Protein AF-A0A4U9TPG1-F1 (afdb_monomer_lite)

Radius of gyration: 23.69 Å; chains: 1; bounding box: 61×57×70 Å

Structure (mmCIF, N/CA/C/O backbone):
data_AF-A0A4U9TPG1-F1
#
_entry.id   AF-A0A4U9TPG1-F1
#
loop_
_atom_site.group_PDB
_atom_site.id
_atom_site.type_symbol
_atom_site.label_atom_id
_atom_site.label_alt_id
_atom_site.label_comp_id
_atom_site.label_asym_id
_atom_site.label_entity_id
_atom_site.label_seq_id
_atom_site.pdbx_PDB_ins_code
_atom_site.Cartn_x
_atom_site.Cartn_y
_atom_site.Cartn_z
_atom_site.occupancy
_atom_site.B_iso_or_equiv
_atom_site.auth_seq_id
_atom_site.auth_comp_id
_atom_site.auth_asym_id
_atom_site.auth_atom_id
_atom_site.pdbx_PDB_model_num
ATOM 1 N N . MET A 1 1 ? -8.145 4.450 33.883 1.00 64.00 1 MET A N 1
ATOM 2 C CA . MET A 1 1 ? -6.838 4.238 33.215 1.00 64.00 1 MET A CA 1
ATOM 3 C C . MET A 1 1 ? -6.247 2.864 33.525 1.00 64.00 1 MET A C 1
ATOM 5 O O . MET A 1 1 ? -6.219 2.040 32.626 1.00 64.00 1 MET A O 1
ATOM 9 N N . SER A 1 2 ? -5.874 2.555 34.777 1.00 83.06 2 SER A N 1
ATOM 10 C CA . SER A 1 2 ? -5.237 1.263 35.127 1.00 83.06 2 SER A CA 1
ATOM 11 C C . SER A 1 2 ? -6.045 0.007 34.740 1.00 83.06 2 SER A C 1
ATOM 13 O O . SER A 1 2 ? -5.452 -1.013 34.404 1.00 83.06 2 SER A O 1
ATOM 15 N N . PHE A 1 3 ? -7.384 0.050 34.773 1.00 90.00 3 PHE A N 1
ATOM 16 C CA . PHE A 1 3 ? -8.209 -1.109 34.402 1.00 90.00 3 PHE A CA 1
ATOM 17 C C . PHE A 1 3 ? -8.205 -1.390 32.890 1.00 90.00 3 PHE A C 1
ATOM 19 O O . PHE A 1 3 ? -7.847 -2.493 32.498 1.00 90.00 3 PHE A O 1
ATOM 26 N N . ALA A 1 4 ? -8.507 -0.393 32.046 1.00 88.88 4 ALA A N 1
ATOM 27 C CA . ALA A 1 4 ? -8.474 -0.541 30.584 1.00 88.88 4 ALA A CA 1
ATOM 28 C C . ALA A 1 4 ? -7.088 -0.967 30.076 1.00 88.88 4 ALA A C 1
ATOM 30 O O . ALA A 1 4 ? -6.987 -1.871 29.256 1.00 88.88 4 ALA A O 1
ATOM 31 N N . HIS A 1 5 ? -6.022 -0.384 30.635 1.00 89.81 5 HIS A N 1
ATOM 32 C CA . HIS A 1 5 ? -4.657 -0.781 30.301 1.00 89.81 5 HIS A CA 1
ATOM 33 C C . HIS A 1 5 ? -4.390 -2.257 30.637 1.00 89.81 5 HIS A C 1
ATOM 35 O O . HIS A 1 5 ? -3.928 -3.001 29.782 1.00 89.81 5 HIS A O 1
ATOM 41 N N . ARG A 1 6 ? -4.751 -2.715 31.846 1.00 91.12 6 ARG A N 1
ATOM 42 C CA . ARG A 1 6 ? -4.617 -4.131 32.233 1.00 91.12 6 ARG A CA 1
ATOM 43 C C . ARG A 1 6 ? -5.458 -5.061 31.360 1.00 91.12 6 ARG A C 1
ATOM 45 O O . ARG A 1 6 ? -4.994 -6.147 31.042 1.00 91.12 6 ARG A O 1
ATOM 52 N N . LEU A 1 7 ? -6.650 -4.632 30.947 1.00 91.12 7 LEU A N 1
ATOM 53 C CA . LEU A 1 7 ? -7.483 -5.379 30.004 1.00 91.12 7 LEU A CA 1
ATOM 54 C C . LEU A 1 7 ? -6.764 -5.566 28.660 1.00 91.12 7 LEU A C 1
ATOM 56 O O . LEU A 1 7 ? -6.736 -6.675 28.137 1.00 91.12 7 LEU A O 1
ATOM 60 N N . GLY A 1 8 ? -6.108 -4.510 28.165 1.00 89.19 8 GLY A N 1
ATOM 61 C CA . GLY A 1 8 ? -5.269 -4.536 26.962 1.00 89.19 8 GLY A CA 1
ATOM 62 C C . GLY A 1 8 ? -4.098 -5.522 27.023 1.00 89.19 8 GLY A C 1
ATOM 63 O O . GLY A 1 8 ? -3.669 -6.046 25.994 1.00 89.19 8 GLY A O 1
ATOM 64 N N . LEU A 1 9 ? -3.603 -5.829 28.227 1.00 89.06 9 LEU A N 1
ATOM 65 C CA . LEU A 1 9 ? -2.553 -6.831 28.432 1.00 89.06 9 LEU A CA 1
ATOM 66 C C . LEU A 1 9 ? -3.085 -8.274 28.402 1.00 89.06 9 LEU A C 1
ATOM 68 O O . LEU A 1 9 ? -2.316 -9.202 28.172 1.00 89.06 9 LEU A O 1
ATOM 72 N N . LEU A 1 10 ? -4.393 -8.475 28.585 1.00 90.56 10 LEU A N 1
ATOM 73 C CA . LEU A 1 10 ? -5.054 -9.783 28.680 1.00 90.56 10 LEU A CA 1
ATOM 74 C C . LEU A 1 10 ? -5.739 -10.184 27.365 1.00 90.56 10 LEU A C 1
ATOM 76 O O . LEU A 1 10 ? -6.837 -10.736 27.365 1.00 90.56 10 LEU A O 1
ATOM 80 N N . HIS A 1 11 ? -5.095 -9.902 26.235 1.00 85.12 11 HIS A N 1
ATOM 81 C CA . HIS A 1 11 ? -5.687 -10.017 24.901 1.00 85.12 11 HIS A CA 1
ATOM 82 C C . HIS A 1 11 ? -6.119 -11.440 24.495 1.00 85.12 11 HIS A C 1
ATOM 84 O O . HIS A 1 11 ? -6.984 -11.581 23.636 1.00 85.12 11 HIS A O 1
ATOM 90 N N . ASP A 1 12 ? -5.597 -12.487 25.139 1.00 87.31 12 ASP A N 1
ATOM 91 C CA . ASP A 1 12 ? -6.028 -13.875 24.916 1.00 87.31 12 ASP A CA 1
ATOM 92 C C . ASP A 1 12 ? -7.098 -14.356 25.913 1.00 87.31 12 ASP A C 1
ATOM 94 O O . ASP A 1 12 ? -7.692 -15.418 25.724 1.00 87.31 12 ASP A O 1
ATOM 98 N N . HIS A 1 13 ? -7.401 -13.576 26.957 1.00 93.88 13 HIS A N 1
ATOM 99 C CA . HIS A 1 13 ? -8.334 -13.983 28.004 1.00 93.88 13 HIS A CA 1
ATOM 100 C C . HIS A 1 13 ? -9.798 -13.775 27.565 1.00 93.88 13 HIS A C 1
ATOM 102 O O . HIS A 1 13 ? -10.189 -12.647 27.252 1.00 93.88 13 HIS A O 1
ATOM 108 N N . PRO A 1 14 ? -10.663 -14.806 27.606 1.00 94.25 14 PRO A N 1
ATOM 109 C CA . PRO A 1 14 ? -12.027 -14.723 27.074 1.00 94.25 14 PRO A CA 1
ATOM 110 C C . PRO A 1 14 ? -12.880 -13.654 27.771 1.00 94.25 14 PRO A C 1
ATOM 112 O O . PRO A 1 14 ? -13.547 -12.870 27.104 1.00 94.25 14 PRO A O 1
ATOM 115 N N . VAL A 1 15 ? -12.777 -13.532 29.099 1.00 95.00 15 VAL A N 1
ATOM 116 C CA . VAL A 1 15 ? -13.499 -12.490 29.857 1.00 95.00 15 VAL A CA 1
ATOM 117 C C . VAL A 1 15 ? -13.008 -11.085 29.492 1.00 95.00 15 VAL A C 1
ATOM 119 O O . VAL A 1 15 ? -13.789 -10.139 29.481 1.00 95.00 15 VAL A O 1
ATOM 122 N N . ALA A 1 16 ? -11.721 -10.927 29.157 1.00 94.31 16 ALA A N 1
ATOM 123 C CA . ALA A 1 16 ? -11.209 -9.623 28.750 1.00 94.31 16 ALA A CA 1
ATOM 124 C C . ALA A 1 16 ? -11.804 -9.204 27.399 1.00 94.31 16 ALA A C 1
ATOM 126 O O . ALA A 1 16 ? -12.205 -8.051 27.237 1.00 94.31 16 ALA A O 1
ATOM 127 N N . LYS A 1 17 ? -11.936 -10.165 26.475 1.00 95.50 17 LYS A N 1
ATOM 128 C CA . LYS A 1 17 ? -12.620 -9.979 25.190 1.00 95.50 17 LYS A CA 1
ATOM 129 C C . LYS A 1 17 ? -14.094 -9.625 25.373 1.00 95.50 17 LYS A C 1
ATOM 131 O O . LYS A 1 17 ? -14.563 -8.691 24.737 1.00 95.50 17 LYS A O 1
ATOM 136 N N . GLU A 1 18 ? -14.806 -10.304 26.267 1.00 96.38 18 GLU A N 1
ATOM 137 C CA . GLU A 1 18 ? -16.222 -10.025 26.544 1.00 96.38 18 GLU A CA 1
ATOM 138 C C . GLU A 1 18 ? -16.443 -8.606 27.095 1.00 96.38 18 GLU A C 1
ATOM 140 O O . GLU A 1 18 ? -17.288 -7.859 26.593 1.00 96.38 18 GLU A O 1
ATOM 145 N N . ILE A 1 19 ? -15.630 -8.188 28.073 1.00 95.44 19 ILE A N 1
ATOM 146 C CA . ILE A 1 19 ? -15.688 -6.830 28.634 1.00 95.44 19 ILE A CA 1
ATOM 147 C C . ILE A 1 19 ? -15.378 -5.789 27.550 1.00 95.44 19 ILE A C 1
ATOM 149 O O . ILE A 1 19 ? -16.129 -4.826 27.386 1.00 95.44 19 ILE A O 1
ATOM 153 N N . ALA A 1 20 ? -14.298 -5.985 26.788 1.00 95.12 20 ALA A N 1
ATOM 154 C CA . ALA A 1 20 ? -13.898 -5.062 25.729 1.00 95.12 20 ALA A CA 1
ATOM 155 C C . ALA A 1 20 ? -14.961 -4.956 24.620 1.00 95.12 20 ALA A C 1
ATOM 157 O O . ALA A 1 20 ? -15.278 -3.853 24.173 1.00 95.12 20 ALA A O 1
ATOM 158 N N . ALA A 1 21 ? -15.564 -6.079 24.219 1.00 96.06 21 ALA A N 1
ATOM 159 C CA . ALA A 1 21 ? -16.647 -6.106 23.239 1.00 96.06 21 ALA A CA 1
ATOM 160 C C . ALA A 1 21 ? -17.909 -5.390 23.743 1.00 96.06 21 ALA A C 1
ATOM 162 O O . ALA A 1 21 ? -18.592 -4.722 22.965 1.00 96.06 21 ALA A O 1
ATOM 163 N N . THR A 1 22 ? -18.201 -5.492 25.042 1.00 96.00 22 THR A N 1
ATOM 164 C CA . THR A 1 22 ? -19.327 -4.795 25.678 1.00 96.00 22 THR A CA 1
ATOM 165 C C . THR A 1 22 ? -19.132 -3.279 25.643 1.00 96.00 22 THR A C 1
ATOM 167 O O . THR A 1 22 ? -20.072 -2.539 25.368 1.00 96.00 22 THR A O 1
ATOM 170 N N . TRP A 1 23 ? -17.908 -2.789 25.857 1.00 95.44 23 TRP A N 1
ATOM 171 C CA . TRP A 1 23 ? -17.619 -1.350 25.805 1.00 95.44 23 TRP A CA 1
ATOM 172 C C . TRP A 1 23 ? -17.757 -0.744 24.405 1.00 95.44 23 TRP A C 1
ATOM 174 O O . TRP A 1 23 ? -17.991 0.458 24.299 1.00 95.44 23 TRP A O 1
ATOM 184 N N . LEU A 1 24 ? -17.632 -1.565 23.358 1.00 95.06 24 LEU A N 1
ATOM 185 C CA . LEU A 1 24 ? -17.774 -1.178 21.952 1.00 95.06 24 LEU A CA 1
ATOM 186 C C . LEU A 1 24 ? -19.202 -1.333 21.406 1.00 95.06 24 LEU A C 1
ATOM 188 O O . LEU A 1 24 ? -19.412 -1.123 20.210 1.00 95.06 24 LEU A O 1
ATOM 192 N N . GLN A 1 25 ? -20.187 -1.709 22.227 1.00 93.62 25 GLN A N 1
ATOM 193 C CA . GLN A 1 25 ? -21.596 -1.695 21.810 1.00 93.62 25 GLN A CA 1
ATOM 194 C C . GLN A 1 25 ? -22.068 -0.259 21.511 1.00 93.62 25 GLN A C 1
ATOM 196 O O . GLN A 1 25 ? -21.492 0.675 22.071 1.00 93.62 25 GLN A O 1
ATOM 201 N N . PRO A 1 26 ? -23.070 -0.047 20.634 1.00 88.69 26 PRO A N 1
ATOM 202 C CA . PRO A 1 26 ? -23.381 1.284 20.098 1.00 88.69 26 PRO A CA 1
ATOM 203 C C . PRO A 1 26 ? -23.725 2.315 21.184 1.00 88.69 26 PRO A C 1
ATOM 205 O O . PRO A 1 26 ? -23.304 3.467 21.104 1.00 88.69 26 PRO A O 1
ATOM 208 N N . GLU A 1 27 ? -24.432 1.884 22.226 1.00 88.44 27 GLU A N 1
ATOM 209 C CA . GLU A 1 27 ? -24.871 2.708 23.356 1.00 88.44 27 GLU A CA 1
ATOM 210 C C . GLU A 1 27 ? -23.872 2.711 24.529 1.00 88.44 27 GLU A C 1
ATOM 212 O O . GLU A 1 27 ? -24.119 3.337 25.561 1.00 88.44 27 GLU A O 1
ATOM 217 N N . ALA A 1 28 ? -22.749 1.998 24.404 1.00 92.00 28 ALA A N 1
ATOM 218 C CA . ALA A 1 28 ? -21.741 1.886 25.450 1.00 92.00 28 ALA A CA 1
ATOM 219 C C . ALA A 1 28 ? -20.695 3.013 25.385 1.00 92.00 28 ALA A C 1
ATOM 221 O O . ALA A 1 28 ? -20.671 3.847 24.481 1.00 92.00 28 ALA A O 1
ATOM 222 N N . ILE A 1 29 ? -19.786 3.020 26.365 1.00 90.25 29 ILE A N 1
ATOM 223 C CA . ILE A 1 29 ? -18.811 4.100 26.584 1.00 90.25 29 ILE A CA 1
ATOM 224 C C . ILE A 1 29 ? -17.877 4.367 25.389 1.00 90.25 29 ILE A C 1
ATOM 226 O O . ILE A 1 29 ? -17.416 5.494 25.231 1.00 90.25 29 ILE A O 1
ATOM 230 N N . LEU A 1 30 ? -17.614 3.366 24.539 1.00 91.88 30 LEU A N 1
ATOM 231 C CA . LEU A 1 30 ? -16.802 3.494 23.320 1.00 91.88 30 LEU A CA 1
ATOM 232 C C . LEU A 1 30 ? -17.626 3.272 22.040 1.00 91.88 30 LEU A C 1
ATOM 234 O O . LEU A 1 30 ? -17.058 3.090 20.966 1.00 91.88 30 LEU A O 1
ATOM 238 N N . GLY A 1 31 ? -18.958 3.282 22.143 1.00 86.88 31 GLY A N 1
ATOM 239 C CA . GLY A 1 31 ? -19.869 3.037 21.025 1.00 86.88 31 GLY A CA 1
ATOM 240 C C . GLY A 1 31 ? -19.895 4.160 19.991 1.00 86.88 31 GLY A C 1
ATOM 241 O O . GLY A 1 31 ? -19.982 3.899 18.793 1.00 86.88 31 GLY A O 1
ATOM 242 N N . ASN A 1 32 ? -19.749 5.417 20.419 1.00 87.69 32 ASN A N 1
ATOM 243 C CA . ASN A 1 32 ? -19.711 6.565 19.514 1.00 87.69 32 ASN A CA 1
ATOM 244 C C . ASN A 1 32 ? -18.278 7.077 19.306 1.00 87.69 32 ASN A C 1
ATOM 246 O O . ASN A 1 32 ? -17.847 8.035 19.948 1.00 87.69 32 ASN A O 1
ATOM 250 N N . LEU A 1 33 ? -17.557 6.457 18.366 1.00 87.56 33 LEU A N 1
ATOM 251 C CA . LEU A 1 33 ? -16.155 6.781 18.057 1.00 87.56 33 LEU A CA 1
ATOM 252 C C . LEU A 1 33 ? -15.937 8.253 17.665 1.00 87.56 33 LEU A C 1
ATOM 254 O O . LEU A 1 33 ? -14.881 8.821 17.935 1.00 87.56 33 LEU A O 1
ATOM 258 N N . LEU A 1 34 ? -16.942 8.884 17.053 1.00 83.38 34 LEU A N 1
ATOM 259 C CA . LEU A 1 34 ? -16.867 10.273 16.603 1.00 83.38 34 LEU A CA 1
ATOM 260 C C . LEU A 1 34 ? -17.214 11.282 17.698 1.00 83.38 34 LEU A C 1
ATOM 262 O O . LEU A 1 34 ? -17.102 12.475 17.446 1.00 83.38 34 LEU A O 1
ATOM 266 N N . ALA A 1 35 ? -17.622 10.848 18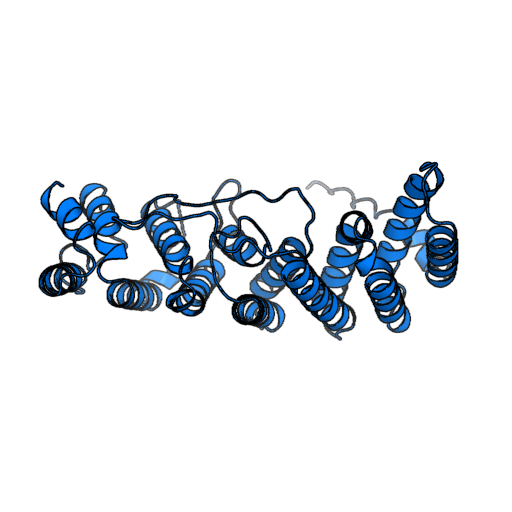.889 1.00 83.62 35 ALA A N 1
ATOM 267 C CA . ALA A 1 35 ? -17.913 11.726 20.024 1.00 83.62 35 ALA A CA 1
ATOM 268 C C . ALA A 1 35 ? -16.976 11.485 21.218 1.00 83.62 35 ALA A C 1
ATOM 270 O O . ALA A 1 35 ? -17.205 12.035 22.291 1.00 83.62 35 ALA A O 1
ATOM 271 N N . LEU A 1 36 ? -15.933 10.664 21.047 1.00 85.19 36 LEU A N 1
ATOM 272 C CA . LEU A 1 36 ? -14.989 10.375 22.120 1.00 85.19 36 LEU A CA 1
ATOM 273 C C . LEU A 1 36 ? -14.158 11.610 22.483 1.00 85.19 36 LEU A C 1
ATOM 275 O O . LEU A 1 36 ? -13.582 12.276 21.621 1.00 85.19 36 LEU A O 1
ATOM 279 N N . GLU A 1 37 ? -14.070 11.862 23.783 1.00 84.31 37 GLU A N 1
ATOM 280 C CA . GLU A 1 37 ? -13.133 12.804 24.391 1.00 84.31 37 GLU A CA 1
ATOM 281 C C . GLU A 1 37 ? -11.796 12.106 24.721 1.00 84.31 37 GLU A C 1
ATOM 283 O O . GLU A 1 37 ? -11.646 10.891 24.550 1.00 84.31 37 GLU A O 1
ATOM 288 N N . ASP A 1 38 ? -10.821 12.852 25.243 1.00 84.62 38 ASP A N 1
ATOM 289 C CA . ASP A 1 38 ? -9.447 12.376 25.468 1.00 84.62 38 ASP A CA 1
ATOM 290 C C . ASP A 1 38 ? -9.355 11.093 26.313 1.00 84.62 38 ASP A C 1
ATOM 292 O O . ASP A 1 38 ? -8.542 10.205 26.038 1.00 84.62 38 ASP A O 1
ATOM 296 N N . PHE A 1 39 ? -10.175 10.973 27.363 1.00 86.38 39 PHE A N 1
ATOM 297 C CA . PHE A 1 39 ? -10.136 9.807 28.248 1.00 86.38 39 PHE A CA 1
ATOM 298 C C . PHE A 1 39 ? -10.685 8.534 27.573 1.00 86.38 39 PHE A C 1
ATOM 300 O O . PHE A 1 39 ? -9.973 7.521 27.574 1.00 86.38 39 PHE A O 1
ATOM 307 N N . PRO A 1 40 ? -11.887 8.548 26.961 1.00 87.56 40 PRO A N 1
ATOM 308 C CA . PRO A 1 40 ? -12.369 7.424 26.159 1.00 87.56 40 PRO A CA 1
ATOM 309 C C . PRO A 1 40 ? -11.457 7.048 24.979 1.00 87.56 40 PRO A C 1
ATOM 311 O O . PRO A 1 40 ? -11.300 5.859 24.706 1.00 87.56 40 PRO A O 1
ATOM 314 N N . VAL A 1 41 ? -10.793 8.012 24.328 1.00 87.88 41 VAL A N 1
ATOM 315 C CA . VAL A 1 41 ? -9.815 7.732 23.254 1.00 87.88 41 VAL A CA 1
ATOM 316 C C . VAL A 1 41 ? -8.675 6.840 23.752 1.00 87.88 41 VAL A C 1
ATOM 318 O O . VAL A 1 41 ? -8.395 5.807 23.150 1.00 87.88 41 VAL A O 1
ATOM 321 N N . ARG A 1 42 ? -8.068 7.159 24.902 1.00 87.94 42 ARG A N 1
ATOM 322 C CA . ARG A 1 42 ? -7.007 6.308 25.476 1.00 87.94 42 ARG A CA 1
ATOM 323 C C . ARG A 1 42 ? -7.515 4.922 25.867 1.00 87.94 42 ARG A C 1
ATOM 325 O O . ARG A 1 42 ? -6.791 3.938 25.755 1.00 87.94 42 ARG A O 1
ATOM 332 N N . MET A 1 43 ? -8.754 4.820 26.355 1.00 91.44 43 MET A N 1
ATOM 333 C CA . MET A 1 43 ? -9.358 3.514 26.644 1.00 91.44 43 MET A CA 1
ATOM 334 C C . MET A 1 43 ? -9.502 2.673 25.376 1.00 91.44 43 MET A C 1
ATOM 336 O O . MET A 1 43 ? -9.186 1.485 25.414 1.00 91.44 43 MET A O 1
ATOM 340 N N . LEU A 1 44 ? -9.937 3.291 24.276 1.00 92.25 44 LEU A N 1
ATOM 341 C CA . LEU A 1 44 ? -10.068 2.647 22.975 1.00 92.25 44 LEU A CA 1
ATOM 342 C C . LEU A 1 44 ? -8.730 2.082 22.487 1.00 92.25 44 LEU A C 1
ATOM 344 O O . LEU A 1 44 ? -8.684 0.925 22.080 1.00 92.25 44 LEU A O 1
ATOM 348 N N . GLU A 1 45 ? -7.644 2.850 22.592 1.00 89.88 45 GLU A N 1
ATOM 349 C CA . GLU A 1 45 ? -6.294 2.407 22.206 1.00 89.88 45 GLU A CA 1
ATOM 350 C C . GLU A 1 45 ? -5.843 1.153 22.971 1.00 89.88 45 GLU A C 1
ATOM 352 O O . GLU A 1 45 ? -5.242 0.255 22.383 1.00 89.88 45 GLU A O 1
ATOM 357 N N . PHE A 1 46 ? -6.185 1.041 24.260 1.00 91.00 46 PHE A N 1
ATOM 358 C CA . PHE A 1 46 ? -5.855 -0.148 25.050 1.00 91.00 46 PHE A CA 1
ATOM 359 C C . PHE A 1 46 ? -6.692 -1.377 24.693 1.00 91.00 46 PHE A C 1
ATOM 361 O O . PHE A 1 46 ? -6.176 -2.492 24.755 1.00 91.00 46 PHE A O 1
ATOM 368 N N . ILE A 1 47 ? -7.973 -1.205 24.355 1.00 92.50 47 ILE A N 1
ATOM 369 C CA . ILE A 1 47 ? -8.871 -2.341 24.100 1.00 92.50 47 ILE A CA 1
ATOM 370 C C . ILE A 1 47 ? -8.913 -2.780 22.633 1.00 92.50 47 ILE A C 1
ATOM 372 O O . ILE A 1 47 ? -9.268 -3.924 22.356 1.00 92.50 47 ILE A O 1
ATOM 376 N N . ALA A 1 48 ? -8.526 -1.907 21.701 1.00 91.94 48 ALA A N 1
ATOM 377 C CA . ALA A 1 48 ? -8.417 -2.207 20.278 1.00 91.94 48 ALA A CA 1
ATOM 378 C C . ALA A 1 48 ? -7.659 -3.517 19.964 1.00 91.94 48 ALA A C 1
ATOM 380 O O . ALA A 1 48 ? -8.175 -4.303 19.168 1.00 91.94 48 ALA A O 1
ATOM 381 N N . PRO A 1 49 ? -6.504 -3.824 20.595 1.00 90.44 49 PRO A N 1
ATOM 382 C CA . PRO A 1 49 ? -5.812 -5.104 20.399 1.00 90.44 49 PRO A CA 1
ATOM 383 C C . PRO A 1 49 ? -6.549 -6.328 20.955 1.00 90.44 49 PRO A C 1
ATOM 385 O O . PRO A 1 49 ? -6.234 -7.447 20.561 1.00 90.44 49 PRO A O 1
ATOM 388 N N . VAL A 1 50 ? -7.501 -6.149 21.875 1.00 93.62 50 VAL A N 1
ATOM 389 C CA . VAL A 1 50 ? -8.204 -7.252 22.554 1.00 93.62 50 VAL A CA 1
ATOM 390 C C . VAL A 1 50 ? -9.339 -7.801 21.690 1.00 93.62 50 VAL A C 1
ATOM 392 O O . VAL A 1 50 ? -9.557 -9.011 21.650 1.00 93.62 50 VAL A O 1
ATOM 395 N N . VAL A 1 51 ? -10.059 -6.920 20.987 1.00 94.62 51 VAL A N 1
ATOM 396 C CA . VAL A 1 51 ? -11.220 -7.271 20.147 1.00 94.62 51 VAL A CA 1
ATOM 397 C C . VAL A 1 51 ? -11.191 -6.598 18.761 1.00 94.62 51 VAL A C 1
ATOM 399 O O . VAL A 1 51 ? -12.111 -5.843 18.428 1.00 94.62 51 VAL A O 1
ATOM 402 N N . PRO A 1 52 ? -10.171 -6.875 17.920 1.00 94.44 52 PRO A N 1
ATOM 403 C CA . PRO A 1 52 ? -10.028 -6.269 16.593 1.00 94.44 52 PRO A CA 1
ATOM 404 C C . PRO A 1 52 ? -11.288 -6.329 15.724 1.00 94.44 52 PRO A C 1
ATOM 406 O O . PRO A 1 52 ? -11.716 -5.308 15.192 1.00 94.44 52 PRO A O 1
ATOM 409 N N . ASP A 1 53 ? -11.929 -7.497 15.622 1.00 95.62 53 ASP A N 1
ATOM 410 C CA . ASP A 1 53 ? -13.118 -7.680 14.782 1.00 95.62 53 ASP A CA 1
ATOM 411 C C . ASP A 1 53 ? -14.297 -6.808 15.213 1.00 95.62 53 ASP A C 1
ATOM 413 O O . ASP A 1 53 ? -14.982 -6.221 14.373 1.00 95.62 53 ASP A O 1
ATOM 417 N N . VAL A 1 54 ? -14.519 -6.693 16.526 1.00 96.12 54 VAL A N 1
ATOM 418 C CA . VAL A 1 54 ? -15.600 -5.875 17.091 1.00 96.12 54 VAL A CA 1
ATOM 419 C C . VAL A 1 54 ? -15.340 -4.400 16.805 1.00 96.12 54 VAL A C 1
ATOM 421 O O . VAL A 1 54 ? -16.251 -3.678 16.402 1.00 96.12 54 VAL A O 1
ATOM 424 N N . LEU A 1 55 ? -14.088 -3.958 16.949 1.00 95.81 55 LEU A N 1
ATOM 425 C CA . LEU A 1 55 ? -13.691 -2.596 16.614 1.00 95.81 55 LEU A CA 1
ATOM 426 C C . LEU A 1 55 ? -13.860 -2.305 15.116 1.00 95.81 55 LEU A C 1
ATOM 428 O O . LEU A 1 55 ? -14.408 -1.266 14.758 1.00 95.81 55 LEU A O 1
ATOM 432 N N . LEU A 1 56 ? -13.443 -3.215 14.234 1.00 96.31 56 LEU A N 1
ATOM 433 C CA . LEU A 1 56 ? -13.593 -3.041 12.787 1.00 96.31 56 LEU A CA 1
ATOM 434 C C . LEU A 1 56 ? -15.066 -3.025 12.357 1.00 96.31 56 LEU A C 1
ATOM 436 O O . LEU A 1 56 ? -15.423 -2.231 11.488 1.00 96.31 56 LEU A O 1
ATOM 440 N N . ASN A 1 57 ? -15.927 -3.843 12.980 1.00 95.06 57 ASN A N 1
ATOM 441 C CA . ASN A 1 57 ? -17.383 -3.768 12.792 1.00 95.06 57 ASN A CA 1
ATOM 442 C C . ASN A 1 57 ? -17.906 -2.383 13.186 1.00 95.06 57 ASN A C 1
ATOM 444 O O . ASN A 1 57 ? -18.613 -1.746 12.410 1.00 95.06 57 ASN A O 1
ATOM 448 N N . ARG A 1 58 ? -17.498 -1.886 14.359 1.00 92.94 58 ARG A N 1
ATOM 449 C CA . ARG A 1 58 ? -17.915 -0.572 14.854 1.00 92.94 58 ARG A CA 1
ATOM 450 C C . ARG A 1 58 ? -17.466 0.563 13.933 1.00 92.94 58 ARG A C 1
ATOM 452 O O . ARG A 1 58 ? -18.253 1.465 13.664 1.00 92.94 58 ARG A O 1
ATOM 459 N N . ILE A 1 59 ? -16.225 0.530 13.444 1.00 92.69 59 ILE A N 1
ATOM 460 C CA . ILE A 1 59 ? -15.721 1.533 12.497 1.00 92.69 59 ILE A CA 1
ATOM 461 C C . ILE A 1 59 ? -16.544 1.493 11.204 1.00 92.69 59 ILE A C 1
ATOM 463 O O . ILE A 1 59 ? -17.003 2.538 10.760 1.00 92.69 59 ILE A O 1
ATOM 467 N N . ASP A 1 60 ? -16.786 0.314 10.627 1.00 91.94 60 ASP A N 1
ATOM 468 C CA . ASP A 1 60 ? -17.600 0.163 9.409 1.00 91.94 60 ASP A CA 1
ATOM 469 C C . ASP A 1 60 ? -19.026 0.719 9.591 1.00 91.94 60 ASP A C 1
ATOM 471 O O . ASP A 1 60 ? -19.510 1.479 8.754 1.00 91.94 60 ASP A O 1
ATOM 475 N N . GLU A 1 61 ? -19.677 0.435 10.723 1.00 90.44 61 GLU A N 1
ATOM 476 C CA . GLU A 1 61 ? -20.987 1.009 11.068 1.00 90.44 61 GLU A CA 1
ATOM 477 C C . GLU A 1 61 ? -20.951 2.545 11.139 1.00 90.44 61 GLU A C 1
ATOM 479 O O . GLU A 1 61 ? -21.821 3.214 10.576 1.00 90.44 61 GLU A O 1
ATOM 484 N N . VAL A 1 62 ? -19.918 3.113 11.772 1.00 85.81 62 VAL A N 1
ATOM 485 C CA . VAL A 1 62 ? -19.715 4.568 11.870 1.00 85.81 62 VAL A CA 1
ATOM 486 C C . VAL A 1 62 ? -19.502 5.203 10.491 1.00 85.81 62 VAL A C 1
ATOM 488 O O . VAL A 1 62 ? -20.053 6.271 10.228 1.00 85.81 62 VAL A O 1
ATOM 491 N N . LEU A 1 63 ? -18.748 4.560 9.593 1.00 82.88 63 LEU A N 1
ATOM 492 C CA . LEU A 1 63 ? -18.521 5.061 8.229 1.00 82.88 63 LEU A CA 1
ATOM 493 C C . LEU A 1 63 ? -19.781 4.967 7.348 1.00 82.88 63 LEU A C 1
ATOM 495 O O . LEU A 1 63 ? -19.948 5.754 6.417 1.00 82.88 63 LEU A O 1
ATOM 499 N N . ARG A 1 64 ? -20.694 4.030 7.627 1.00 83.75 64 ARG A N 1
ATOM 500 C CA . ARG A 1 64 ? -21.967 3.899 6.892 1.00 83.75 64 ARG A CA 1
ATOM 501 C C . ARG A 1 64 ? -23.047 4.866 7.364 1.00 83.75 64 ARG A C 1
ATOM 503 O O . ARG A 1 64 ? -23.976 5.139 6.601 1.00 83.75 64 ARG A O 1
ATOM 510 N N . ALA A 1 65 ? -22.951 5.369 8.593 1.00 79.06 65 ALA A N 1
ATOM 511 C CA . ALA A 1 65 ? -23.918 6.310 9.142 1.00 79.06 65 ALA A CA 1
ATOM 512 C C . ALA A 1 65 ? -23.994 7.594 8.291 1.00 79.06 65 ALA A C 1
ATOM 514 O O . ALA A 1 65 ? -22.985 8.086 7.787 1.00 79.06 65 ALA A O 1
ATOM 515 N N . ALA A 1 66 ? -25.199 8.156 8.132 1.00 58.91 66 ALA A N 1
ATOM 516 C CA . ALA A 1 66 ? -25.449 9.327 7.279 1.00 58.91 66 ALA A CA 1
ATOM 517 C C . ALA A 1 66 ? -24.555 10.537 7.629 1.00 58.91 66 ALA A C 1
ATOM 519 O O . ALA A 1 66 ? -24.132 11.281 6.741 1.00 58.91 66 ALA A O 1
ATOM 520 N N . ASP A 1 67 ? -24.190 10.663 8.906 1.00 59.59 67 ASP A N 1
ATOM 521 C CA . ASP A 1 67 ? -23.266 11.659 9.455 1.00 59.59 67 ASP A CA 1
ATOM 522 C C . ASP A 1 67 ? -21.870 11.646 8.818 1.00 59.59 67 ASP A C 1
ATOM 524 O O . ASP A 1 67 ? -21.188 12.673 8.809 1.00 59.59 67 ASP A O 1
ATOM 528 N N . PHE A 1 68 ? -21.442 10.513 8.258 1.00 59.12 68 PHE A N 1
ATOM 529 C CA . PHE A 1 68 ? -20.132 10.374 7.629 1.00 59.12 68 PHE A CA 1
ATOM 530 C C . PHE A 1 68 ? -20.001 11.184 6.332 1.00 59.12 68 PHE A C 1
ATOM 532 O O . PHE A 1 68 ? -18.925 11.703 6.028 1.00 59.12 68 PHE A O 1
ATOM 539 N N . LYS A 1 69 ? -21.095 11.328 5.573 1.00 52.75 69 LYS A N 1
ATOM 540 C CA . LYS A 1 69 ? -21.091 11.971 4.248 1.00 52.75 69 LYS A CA 1
ATOM 541 C C . LYS A 1 69 ? -21.263 13.493 4.298 1.00 52.75 69 LYS A C 1
ATOM 543 O O . LYS A 1 69 ? -21.011 14.148 3.293 1.00 52.75 69 LYS A O 1
ATOM 548 N N . GLY A 1 70 ? -21.710 14.044 5.431 1.00 47.12 70 GLY A N 1
ATOM 549 C CA . GLY A 1 70 ? -22.176 15.434 5.533 1.00 47.12 70 GLY A CA 1
ATOM 550 C C . GLY A 1 70 ? -21.268 16.414 6.282 1.00 47.12 70 GLY A C 1
ATOM 551 O O . GLY A 1 70 ? -21.575 17.602 6.305 1.00 47.12 70 GLY A O 1
ATOM 552 N N . ARG A 1 71 ? -20.177 15.965 6.917 1.00 53.59 71 ARG A N 1
ATOM 553 C CA . ARG A 1 71 ? -19.324 16.851 7.731 1.00 53.59 71 ARG A CA 1
ATOM 554 C C . ARG A 1 71 ? -18.140 17.384 6.929 1.00 53.59 71 ARG A C 1
ATOM 556 O O . ARG A 1 71 ? -17.267 16.619 6.520 1.00 53.59 71 ARG A O 1
ATOM 563 N N . GLU A 1 72 ? -18.070 18.706 6.770 1.00 50.25 72 GLU A N 1
ATOM 564 C CA . GLU A 1 72 ? -16.828 19.380 6.392 1.00 50.25 72 GLU A CA 1
ATOM 565 C C . GLU A 1 72 ? -15.753 19.044 7.430 1.00 50.25 72 GLU A C 1
ATOM 567 O O . GLU A 1 72 ? -15.854 19.380 8.611 1.00 50.25 72 GLU A O 1
ATOM 572 N N . ARG A 1 73 ? -14.719 18.322 6.992 1.00 58.47 73 ARG A N 1
ATOM 573 C CA . ARG A 1 73 ? -13.623 17.891 7.858 1.00 58.47 73 ARG A CA 1
ATOM 574 C C . ARG A 1 73 ? -12.712 19.089 8.139 1.00 58.47 73 ARG A C 1
ATOM 576 O O . ARG A 1 73 ? -11.767 19.389 7.400 1.00 58.47 73 ARG A O 1
ATOM 583 N N . HIS A 1 74 ? -13.036 19.830 9.193 1.00 51.72 74 HIS A N 1
ATOM 584 C CA . HIS A 1 74 ? -12.013 20.486 10.001 1.00 51.72 74 HIS A CA 1
ATOM 585 C C . HIS A 1 74 ? -11.215 19.400 10.734 1.00 51.72 74 HIS A C 1
ATOM 587 O O . HIS A 1 74 ? -11.726 18.302 10.941 1.00 51.72 74 HIS A O 1
ATOM 593 N N . TYR A 1 75 ? -9.950 19.676 11.056 1.00 57.06 75 TYR A N 1
ATOM 594 C CA . TYR A 1 75 ? -9.090 18.740 11.784 1.00 57.06 75 TYR A CA 1
ATOM 595 C C . TYR A 1 75 ? -9.806 18.252 13.052 1.00 57.06 75 TYR A C 1
ATOM 597 O O . TYR A 1 75 ? -10.020 19.035 13.975 1.00 57.06 75 TYR A O 1
ATOM 605 N N . ASP A 1 76 ? -10.203 16.980 13.070 1.00 67.31 76 ASP A N 1
ATOM 606 C CA . ASP A 1 76 ? -10.813 16.329 14.225 1.00 67.31 76 ASP A CA 1
ATOM 607 C C . ASP A 1 76 ? -9.838 15.243 14.700 1.00 67.31 76 ASP A C 1
ATOM 609 O O . ASP A 1 76 ? -9.641 14.256 13.984 1.00 67.31 76 ASP A O 1
ATOM 613 N N . PRO A 1 77 ? -9.202 15.407 15.874 1.00 69.94 77 PRO A N 1
ATOM 614 C CA . PRO A 1 77 ? -8.256 14.437 16.427 1.00 69.94 77 PRO A CA 1
ATOM 615 C C . PRO A 1 77 ? -8.795 13.002 16.494 1.00 69.94 77 PRO A C 1
ATOM 617 O O . PRO A 1 77 ? -8.020 12.050 16.416 1.00 69.94 77 PRO A O 1
ATOM 620 N N . ARG A 1 78 ? -10.122 12.828 16.575 1.00 75.31 78 ARG A N 1
ATOM 621 C CA . ARG A 1 78 ? -10.777 11.512 16.588 1.00 75.31 78 ARG A CA 1
ATOM 622 C C . ARG A 1 78 ? -10.577 10.759 15.270 1.00 75.31 78 ARG A C 1
ATOM 624 O O . ARG A 1 78 ? -10.452 9.535 15.280 1.00 75.31 78 ARG A O 1
ATOM 631 N N . TRP A 1 79 ? -10.478 11.471 14.140 1.00 76.88 79 TRP A N 1
ATOM 632 C CA . TRP A 1 79 ? -10.121 10.859 12.856 1.00 76.88 79 TRP A CA 1
ATOM 633 C C . TRP A 1 79 ? -8.707 10.307 12.890 1.00 76.88 79 TRP A C 1
ATOM 635 O O . TRP A 1 79 ? -8.500 9.165 12.489 1.00 76.88 79 TRP A O 1
ATOM 645 N N . SER A 1 80 ? -7.756 11.063 13.438 1.00 79.94 80 SER A N 1
ATOM 646 C CA . SER A 1 80 ? -6.382 10.591 13.602 1.00 79.94 80 SER A CA 1
ATOM 647 C C . SER A 1 80 ? -6.333 9.309 14.436 1.00 79.94 80 SER A C 1
ATOM 649 O O . SER A 1 80 ? -5.633 8.375 14.055 1.00 79.94 80 SER A O 1
ATOM 651 N N . THR A 1 81 ? -7.131 9.202 15.507 1.00 84.81 81 THR A N 1
ATOM 652 C CA . THR A 1 81 ? -7.260 7.960 16.290 1.00 84.81 81 THR A CA 1
ATOM 653 C C . THR A 1 81 ? -7.787 6.797 15.448 1.00 84.81 81 THR A C 1
ATOM 655 O O . THR A 1 81 ? -7.182 5.729 15.451 1.00 84.81 81 THR A O 1
ATOM 658 N N . ILE A 1 82 ? -8.873 6.976 14.688 1.00 88.31 82 ILE A N 1
ATOM 659 C CA . ILE A 1 82 ? -9.420 5.903 13.835 1.00 88.31 82 ILE A CA 1
ATOM 660 C C . ILE A 1 82 ? -8.392 5.465 12.783 1.00 88.31 82 ILE A C 1
ATOM 662 O O . ILE A 1 82 ? -8.176 4.267 12.601 1.00 88.31 82 ILE A O 1
ATOM 666 N N . LEU A 1 83 ? -7.719 6.411 12.124 1.00 87.88 83 LEU A N 1
ATOM 667 C CA . LEU A 1 83 ? -6.677 6.114 11.138 1.00 87.88 83 LEU A CA 1
ATOM 668 C C . LEU A 1 83 ? -5.504 5.356 11.763 1.00 87.88 83 LEU A C 1
ATOM 670 O O . LEU A 1 83 ? -5.022 4.379 11.189 1.00 87.88 83 LEU A O 1
ATOM 674 N N . ASN A 1 84 ? -5.079 5.772 12.956 1.00 88.00 84 ASN A N 1
ATOM 675 C CA . ASN A 1 84 ? -4.036 5.120 13.743 1.00 88.00 84 ASN A CA 1
ATOM 676 C C . ASN A 1 84 ? -4.403 3.677 14.084 1.00 88.00 84 ASN A C 1
ATOM 678 O O . ASN A 1 84 ? -3.587 2.780 13.889 1.00 88.00 84 ASN A O 1
ATOM 682 N N . LEU A 1 85 ? -5.639 3.440 14.522 1.00 91.81 85 LEU A N 1
ATOM 683 C CA . LEU A 1 85 ? -6.135 2.103 14.834 1.00 91.81 85 LEU A CA 1
ATOM 684 C C . LEU A 1 85 ? -6.238 1.225 13.585 1.00 91.81 85 LEU A C 1
ATOM 686 O O . LEU A 1 85 ? -5.811 0.078 13.625 1.00 91.81 85 LEU A O 1
ATOM 690 N N . LEU A 1 86 ? -6.747 1.747 12.467 1.00 93.75 86 LEU A N 1
ATOM 691 C CA . LEU A 1 86 ? -6.824 0.997 11.209 1.00 93.75 86 LEU A CA 1
ATOM 692 C C . LEU A 1 86 ? -5.435 0.640 10.674 1.00 93.75 86 LEU A C 1
ATOM 694 O O . LEU A 1 86 ? -5.222 -0.495 10.260 1.00 93.75 86 LEU A O 1
ATOM 698 N N . GLN A 1 87 ? -4.482 1.573 10.719 1.00 91.06 87 GLN A N 1
ATOM 699 C CA . GLN A 1 87 ? -3.098 1.306 10.328 1.00 91.06 87 GLN A CA 1
ATOM 700 C C . GLN A 1 87 ? -2.440 0.289 11.266 1.00 91.06 87 GLN A C 1
ATOM 702 O O . GLN A 1 87 ? -1.755 -0.618 10.803 1.00 91.06 87 GLN A O 1
ATOM 707 N N . ALA A 1 88 ? -2.686 0.395 12.574 1.00 90.88 88 ALA A N 1
ATOM 708 C CA . ALA A 1 88 ? -2.198 -0.577 13.537 1.00 90.88 88 ALA A CA 1
ATOM 709 C C . ALA A 1 88 ? -2.808 -1.965 13.280 1.00 90.88 88 ALA A C 1
ATOM 711 O O . ALA A 1 88 ? -2.090 -2.959 13.283 1.00 90.88 88 ALA A O 1
ATOM 712 N N . LEU A 1 89 ? -4.108 -2.082 13.042 1.00 93.50 89 LEU A N 1
ATOM 713 C CA . LEU A 1 89 ? -4.745 -3.373 12.780 1.00 93.50 89 LEU A CA 1
ATOM 714 C C . LEU A 1 89 ? -4.298 -3.984 11.448 1.00 93.50 89 LEU A C 1
ATOM 716 O O . LEU A 1 89 ? -4.066 -5.188 11.390 1.00 93.50 89 LEU A O 1
ATOM 720 N N . ALA A 1 90 ? -4.058 -3.152 10.431 1.00 94.88 90 ALA A N 1
ATOM 721 C CA . ALA A 1 90 ? -3.519 -3.576 9.142 1.00 94.88 90 ALA A CA 1
ATOM 722 C C . ALA A 1 90 ? -2.115 -4.196 9.232 1.00 94.88 90 ALA A C 1
ATOM 724 O O . ALA A 1 90 ? -1.658 -4.771 8.245 1.00 94.88 90 ALA A O 1
ATOM 725 N N . TRP A 1 91 ? -1.432 -4.105 10.383 1.00 93.69 91 TRP A N 1
ATOM 726 C CA . TRP A 1 91 ? -0.165 -4.799 10.603 1.00 93.69 91 TRP A CA 1
ATOM 727 C C . TRP A 1 91 ? -0.306 -6.317 10.405 1.00 93.69 91 TRP A C 1
ATOM 729 O O . TRP A 1 91 ? 0.573 -6.947 9.817 1.00 93.69 91 TRP A O 1
ATOM 739 N N . GLU A 1 92 ? -1.430 -6.890 10.849 1.00 93.12 92 GLU A N 1
ATOM 740 C CA . GLU A 1 92 ? -1.707 -8.323 10.751 1.00 93.12 92 GLU A CA 1
ATOM 741 C C . GLU A 1 92 ? -2.347 -8.670 9.390 1.00 93.12 92 GLU A C 1
ATOM 743 O O . GLU A 1 92 ? -3.337 -8.037 9.003 1.00 93.12 92 GLU A O 1
ATOM 748 N N . PRO A 1 93 ? -1.856 -9.698 8.667 1.00 96.50 93 PRO A N 1
ATOM 749 C CA . PRO A 1 93 ? -2.385 -10.054 7.346 1.00 96.50 93 PRO A CA 1
ATOM 750 C C . PRO A 1 93 ? -3.881 -10.388 7.350 1.00 96.50 93 PRO A C 1
ATOM 752 O O . PRO A 1 93 ? -4.574 -10.111 6.375 1.00 96.50 93 PRO A O 1
ATOM 755 N N . SER A 1 94 ? -4.386 -10.952 8.450 1.00 97.00 94 SER A N 1
ATOM 756 C CA . SER A 1 94 ? -5.791 -11.341 8.638 1.00 97.00 94 SER A CA 1
ATOM 757 C C . SER A 1 94 ? -6.759 -10.151 8.613 1.00 97.00 94 SER A C 1
ATOM 759 O O . SER A 1 94 ? -7.899 -10.302 8.174 1.00 97.00 94 SER A O 1
ATOM 761 N N . TYR A 1 95 ?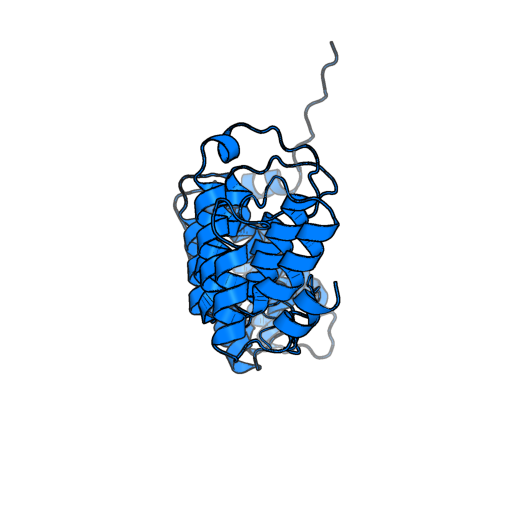 -6.312 -8.963 9.034 1.00 96.94 95 TYR A N 1
ATOM 762 C CA . TYR A 1 95 ? -7.133 -7.747 9.074 1.00 96.94 95 TYR A CA 1
ATOM 763 C C . TYR A 1 95 ? -6.823 -6.765 7.942 1.00 96.94 95 TYR A C 1
ATOM 765 O O . TYR A 1 95 ? -7.602 -5.834 7.724 1.00 96.94 95 TYR A O 1
ATOM 773 N N . PHE A 1 96 ? -5.723 -6.962 7.209 1.00 97.81 96 PHE A N 1
ATOM 774 C CA . PHE A 1 96 ? -5.228 -6.016 6.209 1.00 97.81 96 PHE A CA 1
ATOM 775 C C . PHE A 1 96 ? -6.295 -5.583 5.200 1.00 97.81 96 PHE A C 1
ATOM 777 O O . PHE A 1 96 ? -6.566 -4.389 5.084 1.00 97.81 96 PHE A O 1
ATOM 784 N N . ASP A 1 97 ? -6.939 -6.529 4.511 1.00 98.19 97 ASP A N 1
ATOM 785 C CA . ASP A 1 97 ? -7.892 -6.213 3.436 1.00 98.19 97 ASP A CA 1
ATOM 786 C C . ASP A 1 97 ? -9.079 -5.394 3.958 1.00 98.19 97 ASP A C 1
ATOM 788 O O . ASP A 1 97 ? -9.542 -4.437 3.327 1.00 98.19 97 ASP A O 1
ATOM 792 N N . ARG A 1 98 ? -9.538 -5.726 5.169 1.00 97.75 98 ARG A N 1
ATOM 793 C CA . ARG A 1 98 ? -10.628 -5.022 5.838 1.00 97.75 98 ARG A CA 1
ATOM 794 C C . ARG A 1 98 ? -10.216 -3.609 6.240 1.00 97.75 98 ARG A C 1
ATOM 796 O O . ARG A 1 98 ? -10.944 -2.658 5.958 1.00 97.75 98 ARG A O 1
ATOM 803 N N . CYS A 1 99 ? -9.047 -3.455 6.854 1.00 97.31 99 CYS A N 1
ATOM 804 C CA . CYS A 1 99 ? -8.510 -2.151 7.228 1.00 97.31 99 CYS A CA 1
ATOM 805 C C . CYS A 1 99 ? -8.265 -1.265 6.003 1.00 97.31 99 CYS A C 1
ATOM 807 O O . CYS A 1 99 ? -8.670 -0.104 5.999 1.00 97.31 99 CYS A O 1
ATOM 809 N N . ALA A 1 100 ? -7.663 -1.811 4.946 1.00 97.06 100 ALA A N 1
ATOM 810 C CA . ALA A 1 100 ? -7.396 -1.098 3.704 1.00 97.06 100 ALA A CA 1
ATOM 811 C C . ALA A 1 100 ? -8.694 -0.640 3.019 1.00 97.06 100 ALA A C 1
ATOM 813 O O . ALA A 1 100 ? -8.771 0.494 2.548 1.00 97.06 100 ALA A O 1
ATOM 814 N N . SER A 1 101 ? -9.743 -1.470 3.032 1.00 96.06 101 SER A N 1
ATOM 815 C CA . SER A 1 101 ? -11.065 -1.094 2.518 1.00 96.06 101 SER A CA 1
ATOM 816 C C . SER A 1 101 ? -11.686 0.078 3.288 1.00 96.06 101 SER A C 1
ATOM 818 O O . SER A 1 101 ? -12.166 1.034 2.678 1.00 96.06 101 SER A O 1
ATOM 820 N N . LEU A 1 102 ? -11.632 0.056 4.625 1.00 94.75 102 LEU A N 1
ATOM 821 C CA . LEU A 1 102 ? -12.141 1.150 5.463 1.00 94.75 102 LEU A CA 1
ATOM 822 C C . LEU A 1 102 ? -11.332 2.440 5.260 1.00 94.75 102 LEU A C 1
ATOM 824 O O . LEU A 1 102 ? -11.910 3.516 5.119 1.00 94.75 102 LEU A O 1
ATOM 828 N N . LEU A 1 103 ? -10.003 2.338 5.166 1.00 93.44 103 LEU A N 1
ATOM 829 C CA . LEU A 1 103 ? -9.131 3.470 4.845 1.00 93.44 103 LEU A CA 1
ATOM 830 C C . LEU A 1 103 ? -9.451 4.052 3.458 1.00 93.44 103 LEU A C 1
ATOM 832 O O . LEU A 1 103 ? -9.503 5.270 3.311 1.00 93.44 103 LEU A O 1
ATOM 836 N N . LEU A 1 104 ? -9.731 3.220 2.449 1.00 92.69 104 LEU A N 1
ATOM 837 C CA . LEU A 1 104 ? -10.156 3.700 1.128 1.00 92.69 104 LEU A CA 1
ATOM 838 C C . LEU A 1 104 ? -11.482 4.461 1.186 1.00 92.69 104 LEU A C 1
ATOM 840 O O . LEU A 1 104 ? -11.598 5.519 0.569 1.00 92.69 104 LEU A O 1
ATOM 844 N N . GLN A 1 105 ? -12.461 3.964 1.946 1.00 89.69 105 GLN A N 1
ATOM 845 C CA . GLN A 1 105 ? -13.721 4.680 2.160 1.00 89.69 105 GLN A CA 1
ATOM 846 C C . GLN A 1 105 ? -13.478 6.039 2.824 1.00 89.69 105 GLN A C 1
ATOM 848 O O . GLN A 1 105 ? -14.056 7.040 2.411 1.00 89.69 105 GLN A O 1
ATOM 853 N N . ILE A 1 106 ? -12.588 6.111 3.819 1.00 87.19 106 ILE A N 1
ATOM 854 C CA . ILE A 1 106 ? -12.223 7.384 4.451 1.00 87.19 106 ILE A CA 1
ATOM 855 C C . ILE A 1 106 ? -11.571 8.331 3.442 1.00 87.19 106 ILE A C 1
ATOM 857 O O . ILE A 1 106 ? -12.003 9.485 3.354 1.00 87.19 106 ILE A O 1
ATOM 861 N N . ALA A 1 107 ? -10.604 7.836 2.665 1.00 86.62 107 ALA A N 1
ATOM 862 C CA . ALA A 1 107 ? -9.866 8.594 1.659 1.00 86.62 107 ALA A CA 1
ATOM 863 C C . ALA A 1 107 ? -10.766 9.153 0.546 1.00 86.62 107 ALA A C 1
ATOM 865 O O . ALA A 1 107 ? -10.497 10.239 0.037 1.00 86.62 107 ALA A O 1
ATOM 866 N N . ASP A 1 108 ? -11.851 8.464 0.180 1.00 85.88 108 ASP A N 1
ATOM 867 C CA . ASP A 1 108 ? -12.781 8.950 -0.849 1.00 85.88 108 ASP A CA 1
ATOM 868 C C . ASP A 1 108 ? -13.516 10.235 -0.456 1.00 85.88 108 ASP A C 1
ATOM 870 O O . ASP A 1 108 ? -13.959 10.987 -1.325 1.00 85.88 108 ASP A O 1
ATOM 874 N N . HIS A 1 109 ? -13.641 10.476 0.846 1.00 78.25 109 HIS A N 1
ATOM 875 C CA . HIS A 1 109 ? -14.330 11.624 1.425 1.00 78.25 109 HIS A CA 1
ATOM 876 C C . HIS A 1 109 ? -13.358 12.649 2.038 1.00 78.25 109 HIS A C 1
ATOM 878 O O . HIS A 1 109 ? -13.791 13.621 2.659 1.00 78.25 109 HIS A O 1
ATOM 884 N N . GLU A 1 110 ? -12.044 12.453 1.892 1.00 76.25 110 GLU A N 1
ATOM 885 C CA . GLU A 1 110 ? -11.041 13.424 2.329 1.00 76.25 110 GLU A CA 1
ATOM 886 C C . GLU A 1 110 ? -10.843 14.532 1.297 1.00 76.25 110 GLU A C 1
ATOM 888 O O . GLU A 1 110 ? -10.571 14.272 0.122 1.00 76.25 110 GLU A O 1
ATOM 893 N N . THR A 1 111 ? -10.892 15.780 1.765 1.00 67.31 111 THR A N 1
ATOM 894 C CA . THR A 1 111 ? -10.480 16.942 0.970 1.00 67.31 111 THR A CA 1
ATOM 895 C C . THR A 1 111 ? -8.969 17.122 1.074 1.00 67.31 111 THR A C 1
ATOM 897 O O . THR A 1 111 ? -8.403 17.028 2.163 1.00 67.31 111 THR A O 1
ATOM 900 N N . ASP A 1 112 ? -8.305 17.378 -0.053 1.00 59.50 112 ASP A N 1
ATOM 901 C CA . ASP A 1 112 ? -6.869 17.652 -0.063 1.00 59.50 112 ASP A CA 1
ATOM 902 C C . ASP A 1 112 ? -6.601 18.993 0.637 1.00 59.50 112 ASP A C 1
ATOM 904 O O . ASP A 1 112 ? -6.874 20.067 0.099 1.00 59.50 112 ASP A O 1
ATOM 908 N N . LYS A 1 113 ? -6.075 18.937 1.865 1.00 60.56 113 LYS A N 1
ATOM 909 C CA . LYS A 1 113 ? -5.614 20.110 2.618 1.00 60.56 113 LYS A CA 1
ATOM 910 C C . LYS A 1 113 ? -4.128 19.975 2.935 1.00 60.56 113 LYS A C 1
ATOM 912 O O . LYS A 1 113 ? -3.647 18.929 3.361 1.00 60.56 113 LYS A O 1
ATOM 917 N N . TYR A 1 114 ? -3.398 21.065 2.720 1.00 45.12 114 TYR A N 1
ATOM 918 C CA . TYR A 1 114 ? -1.957 21.151 2.950 1.00 45.12 114 TYR A CA 1
ATOM 919 C C . TYR A 1 114 ? -1.614 20.888 4.434 1.00 45.12 114 TYR A C 1
ATOM 921 O O . TYR A 1 114 ? -2.258 21.460 5.313 1.00 45.12 114 TYR A O 1
ATOM 929 N N . ARG A 1 115 ? -0.572 20.076 4.697 1.00 48.44 115 ARG A N 1
ATOM 930 C CA . ARG A 1 115 ? -0.003 19.724 6.028 1.00 48.44 115 ARG A CA 1
ATOM 931 C C . ARG A 1 115 ? -0.791 18.756 6.923 1.00 48.44 115 ARG A C 1
ATOM 933 O O . ARG A 1 115 ? -0.508 18.708 8.117 1.00 48.44 115 ARG A O 1
ATOM 940 N N . GLN A 1 116 ? -1.736 17.980 6.400 1.00 57.16 116 GLN A N 1
ATOM 941 C CA . GLN A 1 116 ? -2.374 16.921 7.195 1.00 57.16 116 GLN A CA 1
ATOM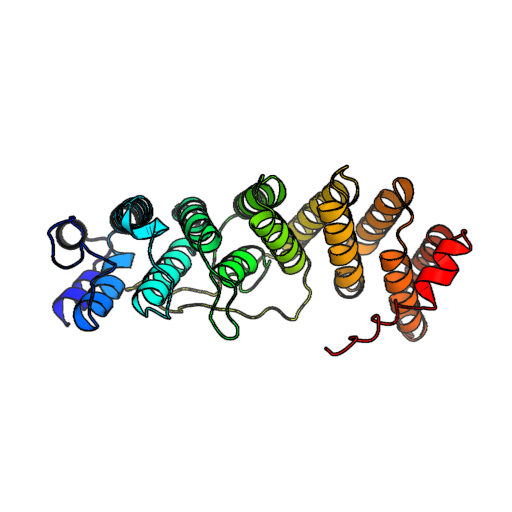 942 C C . GLN A 1 116 ? -1.856 15.542 6.795 1.00 57.16 116 GLN A C 1
ATOM 944 O O . GLN A 1 116 ? -1.634 15.298 5.611 1.00 57.16 116 GLN A O 1
ATOM 949 N N . GLU A 1 117 ? -1.661 14.660 7.781 1.00 56.47 117 GLU A N 1
ATOM 950 C CA . GLU A 1 117 ? -1.449 13.233 7.531 1.00 56.47 117 GLU A CA 1
ATOM 951 C C . GLU A 1 117 ? -2.663 12.700 6.765 1.00 56.47 117 GLU A C 1
ATOM 953 O O . GLU A 1 117 ? -3.757 12.590 7.315 1.00 56.47 117 GLU A O 1
ATOM 958 N N . ASN A 1 118 ? -2.489 12.440 5.473 1.00 74.50 118 ASN A N 1
ATOM 959 C CA . ASN A 1 118 ? -3.583 12.071 4.586 1.00 74.50 118 ASN A CA 1
ATOM 960 C C . ASN A 1 118 ? -3.732 10.545 4.609 1.00 74.50 118 ASN A C 1
ATOM 962 O O . ASN A 1 118 ? -2.738 9.818 4.515 1.00 74.50 118 ASN A O 1
ATOM 966 N N . THR A 1 119 ? -4.962 10.033 4.698 1.00 84.38 119 THR A N 1
ATOM 967 C CA . THR A 1 119 ? -5.234 8.584 4.660 1.00 84.38 119 THR A CA 1
ATOM 968 C C . THR A 1 119 ? -4.614 7.930 3.423 1.00 84.38 119 THR A C 1
ATOM 970 O O . THR A 1 119 ? -4.138 6.793 3.463 1.00 84.38 119 THR A O 1
ATOM 973 N N . ARG A 1 120 ? -4.534 8.691 2.327 1.00 87.25 120 ARG A N 1
ATOM 974 C CA . ARG A 1 120 ? -3.880 8.300 1.074 1.00 87.25 120 ARG A CA 1
ATOM 975 C C . ARG A 1 120 ? -2.384 8.002 1.232 1.00 87.25 120 ARG A C 1
ATOM 977 O O . ARG A 1 120 ? -1.886 7.106 0.553 1.00 87.25 120 ARG A O 1
ATOM 984 N N . ASP A 1 121 ? -1.672 8.686 2.124 1.00 86.69 121 ASP A N 1
ATOM 985 C CA . ASP A 1 121 ? -0.241 8.445 2.352 1.00 86.69 121 ASP A CA 1
ATOM 986 C C . ASP A 1 121 ? -0.021 7.134 3.122 1.00 86.69 121 ASP A C 1
ATOM 988 O O . ASP A 1 121 ? 0.852 6.344 2.764 1.00 86.69 121 ASP A O 1
ATOM 992 N N . ARG A 1 122 ? -0.886 6.835 4.103 1.00 88.38 122 ARG A N 1
ATOM 993 C CA . ARG A 1 122 ? -0.893 5.546 4.826 1.00 88.38 122 ARG A CA 1
ATOM 994 C C . ARG A 1 122 ? -1.180 4.375 3.888 1.00 88.38 122 ARG A C 1
ATOM 996 O O . ARG A 1 122 ? -0.462 3.382 3.891 1.00 88.38 122 ARG A O 1
ATOM 1003 N N . LEU A 1 123 ? -2.183 4.527 3.024 1.00 93.81 123 LEU A N 1
ATOM 1004 C CA . LEU A 1 123 ? -2.501 3.549 1.984 1.00 93.81 123 LEU A CA 1
ATOM 1005 C C . LEU A 1 123 ? -1.346 3.360 0.985 1.00 93.81 123 LEU A C 1
ATOM 1007 O O . LEU A 1 123 ? -1.079 2.242 0.552 1.00 93.81 123 LEU A O 1
ATOM 1011 N N . THR A 1 124 ? -0.633 4.437 0.645 1.00 93.81 124 THR A N 1
ATOM 1012 C CA . THR A 1 124 ? 0.544 4.382 -0.236 1.00 93.81 124 THR A CA 1
ATOM 1013 C C . THR A 1 124 ? 1.696 3.596 0.402 1.00 93.81 124 THR A C 1
ATOM 1015 O O . THR A 1 124 ? 2.345 2.803 -0.280 1.00 93.81 124 THR A O 1
ATOM 1018 N N . LEU A 1 125 ? 1.926 3.764 1.709 1.00 91.19 125 LEU A N 1
ATOM 1019 C CA . LEU A 1 125 ? 2.972 3.061 2.464 1.00 91.19 125 LEU A CA 1
ATOM 1020 C C . LEU A 1 125 ? 2.801 1.539 2.467 1.00 91.19 125 LEU A C 1
ATOM 1022 O O . LEU A 1 125 ? 3.796 0.820 2.387 1.00 91.19 125 LEU A O 1
ATOM 1026 N N . PHE A 1 126 ? 1.566 1.030 2.477 1.00 94.38 126 PHE A N 1
ATOM 1027 C CA . PHE A 1 126 ? 1.316 -0.414 2.406 1.00 94.38 126 PHE A CA 1
ATOM 1028 C C . PHE A 1 126 ? 1.867 -1.066 1.140 1.00 94.38 126 PHE A C 1
ATOM 1030 O O . PHE A 1 126 ? 2.161 -2.257 1.145 1.00 94.38 126 PHE A O 1
ATOM 1037 N N . CYS A 1 127 ? 2.046 -0.302 0.066 1.00 95.19 127 CYS A N 1
ATOM 1038 C CA . CYS A 1 127 ? 2.642 -0.795 -1.168 1.00 95.19 127 CYS A CA 1
ATOM 1039 C C . CYS A 1 127 ? 4.164 -0.619 -1.208 1.00 95.19 127 CYS A C 1
ATOM 1041 O O . CYS A 1 127 ? 4.729 -0.783 -2.277 1.00 95.19 127 CYS A O 1
ATOM 1043 N N . GLN A 1 128 ? 4.846 -0.288 -0.108 1.00 93.00 128 GLN A N 1
ATOM 1044 C CA . GLN A 1 128 ? 6.311 -0.316 -0.052 1.00 93.00 128 GLN A CA 1
ATOM 1045 C C . GLN A 1 128 ? 6.810 -1.726 0.299 1.00 93.00 128 GLN A C 1
ATOM 1047 O O . GLN A 1 128 ? 6.184 -2.397 1.123 1.00 93.00 128 GLN A O 1
ATOM 1052 N N . PRO A 1 129 ? 7.933 -2.185 -0.286 1.00 92.62 129 PRO A N 1
ATOM 1053 C CA . PRO A 1 129 ? 8.497 -3.495 0.038 1.00 92.62 129 PRO A CA 1
ATOM 1054 C C . PRO A 1 129 ? 9.064 -3.553 1.464 1.00 92.62 129 PRO A C 1
ATOM 1056 O O . PRO A 1 129 ? 8.993 -4.596 2.100 1.00 92.62 129 PRO A O 1
ATOM 1059 N N . TYR A 1 130 ? 9.588 -2.433 1.970 1.00 90.75 130 TYR A N 1
ATOM 1060 C CA . TYR A 1 130 ? 10.159 -2.301 3.311 1.00 90.75 130 TYR A CA 1
ATOM 1061 C C . TYR A 1 130 ? 9.456 -1.183 4.079 1.00 90.75 130 TYR A C 1
ATOM 1063 O O . TYR A 1 130 ? 8.937 -0.249 3.472 1.00 90.75 130 TYR A O 1
ATOM 1071 N N . LEU A 1 131 ? 9.470 -1.263 5.415 1.00 89.50 131 LEU A N 1
ATOM 1072 C CA . LEU A 1 131 ? 8.946 -0.224 6.321 1.00 89.50 131 LEU A CA 1
ATOM 1073 C C . LEU A 1 131 ? 7.465 0.135 6.101 1.00 89.50 131 LEU A C 1
ATOM 1075 O O . LEU A 1 131 ? 7.008 1.219 6.462 1.00 89.50 131 LEU A O 1
ATOM 1079 N N . SER A 1 132 ? 6.707 -0.798 5.529 1.00 91.00 132 SER A N 1
ATOM 1080 C CA . SER A 1 132 ? 5.297 -0.613 5.181 1.00 91.00 132 SER A CA 1
ATOM 1081 C C . SER A 1 132 ? 4.345 -0.630 6.380 1.00 91.00 132 SER A C 1
ATOM 1083 O O . SER A 1 132 ? 3.184 -0.250 6.240 1.00 91.00 132 SER A O 1
ATOM 1085 N N . GLY A 1 133 ? 4.805 -1.096 7.547 1.00 89.88 133 GLY A N 1
ATOM 1086 C CA . GLY A 1 133 ? 3.976 -1.231 8.745 1.00 89.88 133 GLY A CA 1
ATOM 1087 C C . GLY A 1 133 ? 2.953 -2.368 8.665 1.00 89.88 133 GLY A C 1
ATOM 1088 O O . GLY A 1 133 ? 1.994 -2.373 9.432 1.00 89.88 133 GLY A O 1
ATOM 1089 N N . THR A 1 134 ? 3.128 -3.317 7.739 1.00 93.50 134 THR A N 1
ATOM 1090 C CA . THR A 1 134 ? 2.242 -4.476 7.573 1.00 93.50 134 THR A CA 1
ATOM 1091 C C . THR A 1 134 ? 2.972 -5.727 7.106 1.00 93.50 134 THR A C 1
ATOM 1093 O O . THR A 1 134 ? 3.924 -5.636 6.329 1.00 93.50 134 THR A O 1
ATOM 1096 N N . HIS A 1 135 ? 2.508 -6.893 7.564 1.00 95.06 135 HIS A N 1
ATOM 1097 C CA . HIS A 1 135 ? 2.914 -8.222 7.087 1.00 95.06 135 HIS A CA 1
ATOM 1098 C C . HIS A 1 135 ? 2.027 -8.760 5.959 1.00 95.06 135 HIS A C 1
ATOM 1100 O O . HIS A 1 135 ? 2.185 -9.910 5.559 1.00 95.06 135 HIS A O 1
ATOM 1106 N N . ALA A 1 136 ? 1.098 -7.953 5.433 1.00 97.19 136 ALA A N 1
ATOM 1107 C CA . ALA A 1 136 ? 0.244 -8.349 4.317 1.00 97.19 136 ALA A CA 1
ATOM 1108 C C . ALA A 1 136 ? 1.059 -8.948 3.165 1.00 97.19 136 ALA A C 1
ATOM 1110 O O . ALA A 1 136 ? 2.143 -8.449 2.832 1.00 97.19 136 ALA A O 1
ATOM 1111 N N . SER A 1 137 ? 0.517 -10.000 2.557 1.00 97.56 137 SER A N 1
ATOM 1112 C CA . SER A 1 137 ? 1.141 -10.693 1.427 1.00 97.56 137 SER A CA 1
ATOM 1113 C C . SER A 1 137 ? 1.280 -9.785 0.201 1.00 97.56 137 SER A C 1
ATOM 1115 O O . SER A 1 137 ? 0.604 -8.757 0.081 1.00 97.56 137 SER A O 1
ATOM 1117 N N . LEU A 1 138 ? 2.151 -10.169 -0.738 1.00 97.75 138 LEU A N 1
ATOM 1118 C CA . LEU A 1 138 ? 2.287 -9.470 -2.017 1.00 97.75 138 LEU A CA 1
ATOM 1119 C C . LEU A 1 138 ? 0.938 -9.424 -2.753 1.00 97.75 138 LEU A C 1
ATOM 1121 O O . LEU A 1 138 ? 0.556 -8.385 -3.287 1.00 97.75 138 LEU A O 1
ATOM 1125 N N . GLU A 1 139 ? 0.186 -10.521 -2.715 1.00 98.38 139 GLU A N 1
ATOM 1126 C CA . GLU A 1 139 ? -1.119 -10.676 -3.352 1.00 98.38 139 GLU A CA 1
ATOM 1127 C C . GLU A 1 139 ? -2.154 -9.706 -2.774 1.00 98.38 139 GLU A C 1
ATOM 1129 O O . GLU A 1 139 ? -2.855 -9.038 -3.534 1.00 98.38 139 GLU A O 1
ATOM 1134 N N . GLN A 1 140 ? -2.216 -9.566 -1.446 1.00 98.50 140 GLN A N 1
ATOM 1135 C CA . GLN A 1 140 ? -3.124 -8.619 -0.783 1.00 98.50 140 GLN A CA 1
ATOM 1136 C C . GLN A 1 140 ? -2.817 -7.167 -1.168 1.00 98.50 140 GLN A C 1
ATOM 1138 O O . GLN A 1 140 ? -3.714 -6.373 -1.458 1.00 98.50 140 GLN A O 1
ATOM 1143 N N . ARG A 1 141 ? -1.533 -6.807 -1.231 1.00 98.25 141 ARG A N 1
ATOM 1144 C CA . ARG A 1 141 ? -1.112 -5.449 -1.603 1.00 98.25 141 ARG A CA 1
ATOM 1145 C C . ARG A 1 141 ? -1.372 -5.154 -3.076 1.00 98.25 141 ARG A C 1
ATOM 1147 O O . ARG A 1 141 ? -1.818 -4.056 -3.405 1.00 98.25 141 ARG A O 1
ATOM 1154 N N . ILE A 1 142 ? -1.153 -6.134 -3.953 1.00 98.56 142 ILE A N 1
ATOM 1155 C CA . ILE A 1 142 ? -1.533 -6.036 -5.366 1.00 98.56 142 ILE A CA 1
ATOM 1156 C C . ILE A 1 142 ? -3.049 -5.886 -5.494 1.00 98.56 142 ILE A C 1
ATOM 1158 O O . ILE A 1 142 ? -3.496 -5.032 -6.252 1.00 98.56 142 ILE A O 1
ATOM 1162 N N . ALA A 1 143 ? -3.849 -6.636 -4.734 1.00 98.62 143 ALA A N 1
ATOM 1163 C CA . ALA A 1 143 ? -5.304 -6.507 -4.766 1.00 98.62 143 ALA A CA 1
ATOM 1164 C C . ALA A 1 143 ? -5.768 -5.095 -4.361 1.00 98.62 143 ALA A C 1
ATOM 1166 O O . ALA A 1 143 ? -6.610 -4.507 -5.045 1.00 98.62 143 ALA A O 1
ATOM 1167 N N . LEU A 1 144 ? -5.174 -4.513 -3.311 1.00 98.50 144 LEU A N 1
ATOM 1168 C CA . LEU A 1 144 ? -5.412 -3.119 -2.915 1.00 98.50 144 LEU A CA 1
ATOM 1169 C C . LEU A 1 144 ? -5.058 -2.138 -4.044 1.00 98.50 144 LEU A C 1
ATOM 1171 O O . LEU A 1 144 ? -5.846 -1.246 -4.379 1.00 98.50 144 LEU A O 1
ATOM 1175 N N . LEU A 1 145 ? -3.880 -2.311 -4.642 1.00 98.44 145 LEU A N 1
ATOM 1176 C CA . LEU A 1 145 ? -3.411 -1.483 -5.744 1.00 98.44 145 LEU A CA 1
ATOM 1177 C C . LEU A 1 145 ? -4.350 -1.567 -6.961 1.00 98.44 145 LEU A C 1
ATOM 1179 O O . LEU A 1 145 ? -4.752 -0.540 -7.510 1.00 98.44 145 LEU A O 1
ATOM 1183 N N . GLU A 1 146 ? -4.734 -2.774 -7.371 1.00 98.19 146 GLU A N 1
ATOM 1184 C CA . GLU A 1 146 ? -5.633 -3.015 -8.503 1.00 98.19 146 GLU A CA 1
ATOM 1185 C C . GLU A 1 146 ? -7.024 -2.426 -8.254 1.00 98.19 146 GLU A C 1
ATOM 1187 O O . GLU A 1 146 ? -7.595 -1.797 -9.148 1.00 98.19 146 GLU A O 1
ATOM 1192 N N . ALA A 1 147 ? -7.550 -2.534 -7.029 1.00 97.94 147 ALA A N 1
ATOM 1193 C CA . ALA A 1 147 ? -8.812 -1.902 -6.645 1.00 97.94 147 ALA A CA 1
ATOM 1194 C C . ALA A 1 147 ? -8.772 -0.368 -6.803 1.00 97.94 147 ALA A C 1
ATOM 1196 O O . ALA A 1 147 ? -9.784 0.260 -7.126 1.00 97.94 147 ALA A O 1
ATOM 1197 N N . CYS A 1 148 ? -7.600 0.247 -6.617 1.00 97.69 148 CYS A N 1
ATOM 1198 C CA . CYS A 1 148 ? -7.397 1.676 -6.844 1.00 97.69 148 CYS A CA 1
ATOM 1199 C C . CYS A 1 148 ? -7.284 2.014 -8.337 1.00 97.69 148 CYS A C 1
ATOM 1201 O O . CYS A 1 148 ? -7.962 2.927 -8.814 1.00 97.69 148 CYS A O 1
ATOM 1203 N N . LEU A 1 149 ? -6.465 1.265 -9.083 1.00 97.25 149 LEU A N 1
ATOM 1204 C CA . LEU A 1 149 ? -6.212 1.489 -10.511 1.00 97.25 149 LEU A CA 1
ATOM 1205 C C . LEU A 1 149 ? -7.455 1.263 -11.384 1.00 97.25 149 LEU A C 1
ATOM 1207 O O . LEU A 1 149 ? -7.663 1.989 -12.352 1.00 97.25 149 LEU A O 1
ATOM 1211 N N . THR A 1 150 ? -8.293 0.286 -11.040 1.00 96.19 150 THR A N 1
ATOM 1212 C CA . THR A 1 150 ? -9.496 -0.078 -11.813 1.00 96.19 150 THR A CA 1
ATOM 1213 C C . THR A 1 150 ? -10.751 0.701 -11.407 1.00 96.19 150 THR A C 1
ATOM 1215 O O . THR A 1 150 ? -11.796 0.580 -12.045 1.00 96.19 150 THR A O 1
ATOM 1218 N N . SER A 1 151 ? -10.665 1.535 -10.367 1.00 95.81 151 SER A N 1
ATOM 1219 C CA . SER A 1 151 ? -11.792 2.316 -9.855 1.00 95.81 151 SER A CA 1
ATOM 1220 C C . SER A 1 151 ? -12.379 3.277 -10.897 1.00 95.81 151 SER A C 1
ATOM 1222 O O . SER A 1 151 ? -11.659 3.832 -11.723 1.00 95.81 151 SER A O 1
ATOM 1224 N N . GLY A 1 152 ? -13.681 3.566 -10.818 1.00 93.25 152 GLY A N 1
ATOM 1225 C CA . GLY A 1 152 ? -14.316 4.660 -11.570 1.00 93.25 152 GLY A CA 1
ATOM 1226 C C . GLY A 1 152 ? -13.964 6.067 -11.059 1.00 93.25 152 GLY A C 1
ATOM 1227 O O . GLY A 1 152 ? -14.222 7.051 -11.745 1.00 93.25 152 GLY A O 1
ATOM 1228 N N . LEU A 1 153 ? -13.369 6.179 -9.866 1.00 91.06 153 LEU A N 1
ATOM 1229 C CA . LEU A 1 153 ? -13.030 7.454 -9.228 1.00 91.06 153 LEU A CA 1
ATOM 1230 C C . LEU A 1 153 ? -11.603 7.892 -9.584 1.00 91.06 153 LEU A C 1
ATOM 1232 O O . LEU A 1 153 ? -10.641 7.201 -9.240 1.00 91.06 153 LEU A O 1
ATOM 1236 N N . LEU A 1 154 ? -11.453 9.085 -10.174 1.00 90.50 154 LEU A N 1
ATOM 1237 C CA . LEU A 1 154 ? -10.146 9.656 -10.540 1.00 90.50 154 LEU A CA 1
ATOM 1238 C C . LEU A 1 154 ? -9.182 9.727 -9.344 1.00 90.50 154 LEU A C 1
ATOM 1240 O O . LEU A 1 154 ? -8.015 9.373 -9.468 1.00 90.50 154 LEU A O 1
ATOM 1244 N N . GLN A 1 155 ? -9.675 10.108 -8.164 1.00 89.56 155 GLN A N 1
ATOM 1245 C CA . GLN A 1 155 ? -8.858 10.180 -6.948 1.00 89.56 155 GLN A CA 1
ATOM 1246 C C . GLN A 1 155 ? -8.272 8.823 -6.525 1.00 89.56 155 GLN A C 1
ATOM 1248 O O . GLN A 1 155 ? -7.118 8.763 -6.101 1.00 89.56 155 GLN A O 1
ATOM 1253 N N . ARG A 1 156 ? -9.023 7.723 -6.694 1.00 93.25 156 ARG A N 1
ATOM 1254 C CA . ARG A 1 156 ? -8.522 6.367 -6.417 1.00 93.25 156 ARG A CA 1
ATOM 1255 C C . ARG A 1 156 ? -7.494 5.937 -7.460 1.00 93.25 156 ARG A C 1
ATOM 1257 O O . ARG A 1 156 ? -6.472 5.376 -7.090 1.00 93.25 156 ARG A O 1
ATOM 1264 N N . ARG A 1 157 ? -7.695 6.277 -8.737 1.00 95.56 157 ARG A N 1
ATOM 1265 C CA . ARG A 1 157 ? -6.699 6.037 -9.798 1.00 95.56 157 ARG A CA 1
ATOM 1266 C C . ARG A 1 157 ? -5.380 6.755 -9.515 1.00 95.56 157 ARG A C 1
ATOM 1268 O O . ARG A 1 157 ? -4.317 6.146 -9.597 1.00 95.56 157 ARG A O 1
ATOM 1275 N N . THR A 1 158 ? -5.446 8.024 -9.112 1.00 94.12 158 THR A N 1
ATOM 1276 C CA . THR A 1 158 ? -4.272 8.808 -8.700 1.00 94.12 158 THR A CA 1
ATOM 1277 C C . THR A 1 158 ? -3.577 8.196 -7.484 1.00 94.12 158 THR A C 1
ATOM 1279 O O . THR A 1 158 ? -2.350 8.112 -7.462 1.00 94.12 158 THR A O 1
ATOM 1282 N N . LEU A 1 159 ? -4.335 7.719 -6.491 1.00 95.06 159 LEU A N 1
ATOM 1283 C CA . LEU A 1 159 ? -3.782 6.960 -5.367 1.00 95.06 159 LEU A CA 1
ATOM 1284 C C . LEU A 1 159 ? -3.096 5.664 -5.834 1.00 95.06 159 LEU A C 1
ATOM 1286 O O . LEU A 1 159 ? -1.983 5.385 -5.402 1.00 95.06 159 LEU A O 1
ATOM 1290 N N . GLY A 1 160 ? -3.697 4.921 -6.765 1.00 97.38 160 GLY A N 1
ATOM 1291 C CA . GLY A 1 160 ? -3.094 3.722 -7.353 1.00 97.38 160 GLY A CA 1
ATOM 1292 C C . GLY A 1 160 ? -1.750 4.007 -8.033 1.00 97.38 160 GLY A C 1
ATOM 1293 O O . GLY A 1 160 ? -0.796 3.254 -7.865 1.00 97.38 160 GLY A O 1
ATOM 1294 N N . LEU A 1 161 ? -1.614 5.140 -8.729 1.00 97.44 161 LEU A N 1
ATOM 1295 C CA . LEU A 1 161 ? -0.326 5.570 -9.289 1.00 97.44 161 LEU A CA 1
ATOM 1296 C C . LEU A 1 161 ? 0.714 5.894 -8.199 1.00 97.44 161 LEU A C 1
ATOM 1298 O O . LEU A 1 161 ? 1.889 5.562 -8.360 1.00 97.44 161 LEU A O 1
ATOM 1302 N N . LYS A 1 162 ? 0.301 6.497 -7.074 1.00 95.69 162 LYS A N 1
ATOM 1303 C CA . LYS A 1 162 ? 1.187 6.722 -5.916 1.00 95.69 162 LYS A CA 1
ATOM 1304 C C . LYS A 1 162 ? 1.634 5.403 -5.281 1.00 95.69 162 LYS A C 1
ATOM 1306 O O . LYS A 1 162 ? 2.817 5.246 -4.996 1.00 95.69 162 LYS A O 1
ATOM 1311 N N . MET A 1 163 ? 0.719 4.447 -5.120 1.00 97.19 163 MET A N 1
ATOM 1312 C CA . MET A 1 163 ? 1.012 3.092 -4.639 1.00 97.19 163 MET A CA 1
ATOM 1313 C C . MET A 1 163 ? 1.989 2.354 -5.563 1.00 97.19 163 MET A C 1
ATOM 1315 O O . MET A 1 163 ? 2.949 1.758 -5.081 1.00 97.19 163 MET A O 1
ATOM 1319 N N . LEU A 1 164 ? 1.797 2.444 -6.886 1.00 97.06 164 LEU A N 1
ATOM 1320 C CA . LEU A 1 164 ? 2.748 1.913 -7.869 1.00 97.06 164 LEU A CA 1
ATOM 1321 C C . LEU A 1 164 ? 4.135 2.525 -7.694 1.00 97.06 164 LEU A C 1
ATOM 1323 O O . LEU A 1 164 ? 5.127 1.801 -7.672 1.00 97.06 164 LEU A O 1
ATOM 1327 N N . SER A 1 165 ? 4.198 3.851 -7.548 1.00 95.38 165 SER A N 1
ATOM 1328 C CA . SER A 1 165 ? 5.460 4.545 -7.303 1.00 95.38 165 SER A CA 1
ATOM 1329 C C . SER A 1 165 ? 6.127 4.034 -6.033 1.00 95.38 165 SER A C 1
ATOM 1331 O O . SER A 1 165 ? 7.298 3.688 -6.081 1.00 95.38 165 SER A O 1
ATOM 1333 N N . ALA A 1 166 ? 5.387 3.929 -4.929 1.00 94.25 166 ALA A N 1
ATOM 1334 C CA . ALA A 1 166 ? 5.896 3.441 -3.652 1.00 94.25 166 ALA A CA 1
ATOM 1335 C C . ALA A 1 166 ? 6.443 2.005 -3.724 1.00 94.25 166 ALA A C 1
ATOM 1337 O O . ALA A 1 166 ? 7.485 1.725 -3.133 1.00 94.25 166 ALA A O 1
ATOM 1338 N N . GLY A 1 167 ? 5.795 1.120 -4.487 1.00 95.06 167 GLY A N 1
ATOM 1339 C CA . GLY A 1 167 ? 6.257 -0.260 -4.661 1.00 95.06 167 GLY A CA 1
ATOM 1340 C C . GLY A 1 167 ? 7.451 -0.430 -5.587 1.00 95.06 167 GLY A C 1
ATOM 1341 O O . GLY A 1 167 ? 8.126 -1.456 -5.516 1.00 95.06 167 GLY A O 1
ATOM 1342 N N . LEU A 1 168 ? 7.737 0.573 -6.419 1.00 94.06 168 LEU A N 1
ATOM 1343 C CA . LEU A 1 168 ? 8.920 0.624 -7.277 1.00 94.06 168 LEU A CA 1
ATOM 1344 C C . LEU A 1 168 ? 10.048 1.498 -6.709 1.00 94.06 168 LEU A C 1
ATOM 1346 O O . LEU A 1 168 ? 11.157 1.454 -7.243 1.00 94.06 168 LEU A O 1
ATOM 1350 N N . SER A 1 169 ? 9.782 2.277 -5.656 1.00 84.12 169 SER A N 1
ATOM 1351 C CA . SER A 1 169 ? 10.762 3.154 -5.011 1.00 84.12 169 SER A CA 1
ATOM 1352 C C . SER A 1 169 ? 11.993 2.386 -4.524 1.00 84.12 169 SER A C 1
ATOM 1354 O O . SER A 1 169 ? 11.887 1.271 -4.006 1.00 84.12 169 SER A O 1
ATOM 1356 N N . GLY A 1 170 ? 13.163 3.016 -4.670 1.00 71.69 170 GLY A N 1
ATOM 1357 C CA . GLY A 1 170 ? 14.440 2.540 -4.145 1.00 71.69 170 GLY A CA 1
ATOM 1358 C C . GLY A 1 170 ? 14.656 2.835 -2.655 1.00 71.69 170 GLY A C 1
ATOM 1359 O O . GLY A 1 170 ? 13.719 3.071 -1.902 1.00 71.69 170 GLY A O 1
ATOM 1360 N N . SER A 1 171 ? 15.926 2.844 -2.239 1.00 60.19 171 SER A N 1
ATOM 1361 C CA . SER A 1 171 ? 16.424 2.764 -0.852 1.00 60.19 171 SER A CA 1
ATOM 1362 C C . SER A 1 171 ? 16.070 3.909 0.113 1.00 60.19 171 SER A C 1
ATOM 1364 O O . SER A 1 171 ? 16.644 3.983 1.196 1.00 60.19 171 SER A O 1
ATOM 1366 N N . THR A 1 172 ? 15.168 4.821 -0.245 1.00 63.09 172 THR A N 1
ATOM 1367 C CA . THR A 1 172 ? 14.743 5.958 0.592 1.00 63.09 172 THR A CA 1
ATOM 1368 C C . THR A 1 172 ? 13.388 5.699 1.252 1.00 63.09 172 THR A C 1
ATOM 1370 O O . THR A 1 172 ? 12.525 6.578 1.267 1.00 63.09 172 THR A O 1
ATOM 1373 N N . TRP A 1 173 ? 13.163 4.481 1.747 1.00 76.19 173 TRP A N 1
ATOM 1374 C CA . TRP A 1 173 ? 11.923 4.144 2.446 1.00 76.19 173 TRP A CA 1
ATOM 1375 C C . TRP A 1 173 ? 11.883 4.828 3.811 1.00 76.19 173 TRP A C 1
ATO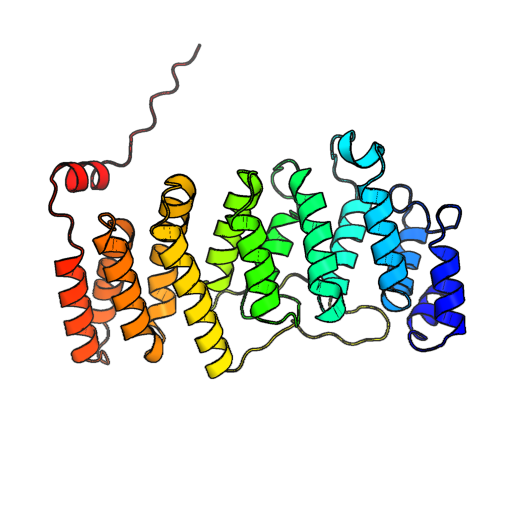M 1377 O O . TRP A 1 173 ? 12.876 4.861 4.538 1.00 76.19 173 TRP A O 1
ATOM 1387 N N . THR A 1 174 ? 10.719 5.358 4.167 1.00 68.75 174 THR A N 1
ATOM 1388 C CA . THR A 1 174 ? 10.463 5.921 5.493 1.00 68.75 174 THR A CA 1
ATOM 1389 C C . THR A 1 174 ? 9.294 5.182 6.106 1.00 68.75 174 THR A C 1
ATOM 1391 O O . THR A 1 174 ? 8.255 5.042 5.461 1.00 68.75 174 THR A O 1
ATOM 1394 N N . SER A 1 175 ? 9.439 4.751 7.354 1.00 69.31 175 SER A N 1
ATOM 1395 C CA . SER A 1 175 ? 8.311 4.222 8.107 1.00 69.31 175 SER A CA 1
ATOM 1396 C C . SER A 1 175 ? 7.367 5.357 8.506 1.00 69.31 175 SER A C 1
ATOM 1398 O O . SER A 1 175 ? 7.780 6.487 8.769 1.00 69.31 175 SER A O 1
ATOM 1400 N N . SER A 1 176 ? 6.080 5.042 8.598 1.00 62.28 176 SER A N 1
ATOM 1401 C CA . SER A 1 176 ? 5.159 5.779 9.458 1.00 62.28 176 SER A CA 1
ATOM 1402 C C . SER A 1 176 ? 4.404 4.740 10.274 1.00 62.28 176 SER A C 1
ATOM 1404 O O . SER A 1 176 ? 3.956 3.730 9.726 1.00 62.28 176 SER A O 1
ATOM 1406 N N . GLY A 1 177 ? 4.333 4.903 11.593 1.00 56.47 177 GLY A N 1
ATOM 1407 C CA . GLY A 1 177 ? 3.684 3.877 12.394 1.00 56.47 177 GLY A CA 1
ATOM 1408 C C . GLY A 1 177 ? 3.805 4.021 13.897 1.00 56.47 177 GLY A C 1
ATOM 1409 O O . GLY A 1 177 ? 4.644 4.746 14.428 1.00 56.47 177 GLY A O 1
ATOM 1410 N N . ILE A 1 178 ? 2.912 3.281 14.549 1.00 59.69 178 ILE A N 1
ATOM 1411 C CA . ILE A 1 178 ? 2.792 3.116 15.991 1.00 59.69 178 ILE A CA 1
ATOM 1412 C C . ILE A 1 178 ? 3.491 1.806 16.353 1.00 59.69 178 ILE A C 1
ATOM 1414 O O . ILE A 1 178 ? 3.111 0.740 15.870 1.00 59.69 178 ILE A O 1
ATOM 1418 N N . TYR A 1 179 ? 4.517 1.908 17.193 1.00 59.00 179 TYR A N 1
ATOM 1419 C CA . TYR A 1 179 ? 5.441 0.816 17.516 1.00 59.00 179 TYR A CA 1
ATOM 1420 C C . TYR A 1 179 ? 4.917 -0.145 18.596 1.00 59.00 179 TYR A C 1
ATOM 1422 O O . TYR A 1 179 ? 5.480 -1.217 18.800 1.00 59.00 179 TYR A O 1
ATOM 1430 N N . GLU A 1 180 ? 3.816 0.211 19.263 1.00 63.94 180 GLU A N 1
ATOM 1431 C CA . GLU A 1 180 ? 3.206 -0.566 20.344 1.00 63.94 180 GLU A CA 1
ATOM 1432 C C . GLU A 1 180 ? 1.686 -0.661 20.141 1.00 63.94 180 GLU A C 1
ATOM 1434 O O . GLU A 1 180 ? 1.016 0.343 19.907 1.00 63.94 180 GLU A O 1
ATOM 1439 N N . PHE A 1 181 ? 1.118 -1.868 20.229 1.00 76.75 181 PHE A N 1
ATOM 1440 C CA . PHE A 1 181 ? -0.332 -2.079 20.137 1.00 76.75 181 PHE A CA 1
ATOM 1441 C C . PHE A 1 181 ? -0.781 -3.120 21.167 1.00 76.75 181 PHE A C 1
ATOM 1443 O O . PHE A 1 181 ? -0.819 -4.327 20.908 1.00 76.75 181 PHE A O 1
ATOM 1450 N N . GLY A 1 182 ? -1.081 -2.640 22.375 1.00 78.12 182 GLY A N 1
ATOM 1451 C CA . GLY A 1 182 ? -1.318 -3.490 23.543 1.00 78.12 182 GLY A CA 1
ATOM 1452 C C . GLY A 1 182 ? -0.042 -4.189 24.007 1.00 78.12 182 GLY A C 1
ATOM 1453 O O . GLY A 1 182 ? 1.042 -3.622 23.946 1.00 78.12 182 GLY A O 1
ATOM 1454 N N . ALA A 1 183 ? -0.163 -5.439 24.459 1.00 77.56 183 ALA A N 1
ATOM 1455 C CA . ALA A 1 183 ? 0.981 -6.239 24.913 1.00 77.56 183 ALA A CA 1
ATOM 1456 C C . ALA A 1 183 ? 1.818 -6.867 23.782 1.00 77.56 183 ALA A C 1
ATOM 1458 O O . ALA A 1 183 ? 2.769 -7.593 24.068 1.00 77.56 183 ALA A O 1
ATOM 1459 N N . ARG A 1 184 ? 1.456 -6.658 22.509 1.00 73.00 184 ARG A N 1
ATOM 1460 C CA . ARG A 1 184 ? 2.129 -7.301 21.375 1.00 73.00 184 ARG A CA 1
ATOM 1461 C C . ARG A 1 184 ? 3.252 -6.395 20.854 1.00 73.00 184 ARG A C 1
ATOM 1463 O O . ARG A 1 184 ? 2.937 -5.317 20.343 1.00 73.00 184 ARG A O 1
ATOM 1470 N N . PRO A 1 185 ? 4.532 -6.802 20.957 1.00 74.69 185 PRO A N 1
ATOM 1471 C CA . PRO A 1 185 ? 5.612 -6.076 20.303 1.00 74.69 185 PRO A CA 1
ATOM 1472 C C . PRO A 1 185 ? 5.418 -6.140 18.787 1.00 74.69 185 PRO A C 1
ATOM 1474 O O . PRO A 1 185 ? 4.949 -7.151 18.259 1.00 74.69 185 PRO A O 1
ATOM 1477 N N . ARG A 1 186 ? 5.760 -5.055 18.090 1.00 83.00 186 ARG A N 1
ATOM 1478 C CA . ARG A 1 186 ? 5.632 -4.958 16.636 1.00 83.00 186 ARG A CA 1
ATOM 1479 C C . ARG A 1 186 ? 6.926 -4.492 16.002 1.00 83.00 186 ARG A C 1
ATOM 1481 O O . ARG A 1 186 ? 7.629 -3.643 16.542 1.00 83.00 186 ARG A O 1
ATOM 1488 N N . ASP A 1 187 ? 7.205 -5.066 14.844 1.00 86.94 187 ASP A N 1
ATOM 1489 C CA . ASP A 1 187 ? 8.272 -4.651 13.944 1.00 86.94 187 ASP A CA 1
ATOM 1490 C C . ASP A 1 187 ? 7.738 -3.665 12.887 1.00 86.94 187 ASP A C 1
ATOM 1492 O O . ASP A 1 187 ? 6.598 -3.193 12.943 1.00 86.94 187 ASP A O 1
ATOM 1496 N N . TYR A 1 188 ? 8.569 -3.363 11.891 1.00 84.62 188 TYR A N 1
ATOM 1497 C CA . TYR A 1 188 ? 8.233 -2.457 10.793 1.00 84.62 188 TYR A CA 1
ATOM 1498 C C . TYR A 1 188 ? 7.375 -3.105 9.683 1.00 84.62 188 TYR A C 1
ATOM 1500 O O . TYR A 1 188 ? 7.177 -2.495 8.625 1.00 84.62 188 TYR A O 1
ATOM 1508 N N . GLY A 1 189 ? 6.838 -4.307 9.914 1.00 89.50 189 GLY A N 1
ATOM 1509 C CA . GLY A 1 189 ? 6.116 -5.107 8.929 1.00 89.50 189 GLY A CA 1
ATOM 1510 C C . GLY A 1 189 ? 7.044 -6.012 8.120 1.00 89.50 189 GLY A C 1
ATOM 1511 O O . GLY A 1 189 ? 8.116 -6.395 8.580 1.00 89.50 189 GLY A O 1
ATOM 1512 N N . ALA A 1 190 ? 6.617 -6.349 6.903 1.00 89.88 190 ALA A N 1
ATOM 1513 C CA . ALA A 1 190 ? 7.341 -7.260 6.028 1.00 89.88 190 ALA A CA 1
ATOM 1514 C C . ALA A 1 190 ? 8.780 -6.788 5.755 1.00 89.88 190 ALA A C 1
ATOM 1516 O O . ALA A 1 190 ? 9.019 -5.634 5.387 1.00 89.88 190 ALA A O 1
ATOM 1517 N N . GLU A 1 191 ? 9.714 -7.727 5.880 1.00 91.00 191 GLU A N 1
ATOM 1518 C CA . GLU A 1 191 ? 11.124 -7.577 5.530 1.00 91.00 191 GLU A CA 1
ATOM 1519 C C . GLU A 1 191 ? 11.469 -8.656 4.493 1.00 91.00 191 GLU A C 1
ATOM 1521 O O . GLU A 1 191 ? 11.945 -9.736 4.849 1.00 91.00 191 GLU A O 1
ATOM 1526 N N . PRO A 1 192 ? 11.129 -8.436 3.208 1.00 91.81 192 PRO A N 1
ATOM 1527 C CA . PRO A 1 192 ? 11.355 -9.435 2.178 1.00 91.81 192 PRO A CA 1
ATOM 1528 C C . PRO A 1 192 ? 12.850 -9.712 2.025 1.00 91.81 192 PRO A C 1
ATOM 1530 O O . PRO A 1 192 ? 13.666 -8.786 1.917 1.00 91.81 192 PRO A O 1
ATOM 1533 N N . ASP A 1 193 ? 13.188 -10.999 1.950 1.00 93.38 193 ASP A N 1
ATOM 1534 C CA . ASP A 1 193 ? 14.502 -11.425 1.492 1.00 93.38 193 ASP A CA 1
ATOM 1535 C C . ASP A 1 193 ? 14.726 -11.026 0.024 1.00 93.38 193 ASP A C 1
ATOM 1537 O O . ASP A 1 193 ? 13.874 -10.434 -0.648 1.00 93.38 193 ASP A O 1
ATOM 1541 N N . TYR A 1 194 ? 15.913 -11.329 -0.490 1.00 92.06 194 TYR A N 1
ATOM 1542 C CA . TYR A 1 194 ? 16.280 -10.910 -1.832 1.00 92.06 194 TYR A CA 1
ATOM 1543 C C . TYR A 1 194 ? 15.362 -11.495 -2.921 1.00 92.06 194 TYR A C 1
ATOM 1545 O O . TYR A 1 194 ? 14.971 -10.770 -3.838 1.00 92.06 194 TYR A O 1
ATOM 1553 N N . ASP A 1 195 ? 14.992 -12.775 -2.837 1.00 93.62 195 ASP A N 1
ATOM 1554 C CA . ASP A 1 195 ? 14.166 -13.412 -3.866 1.00 93.62 195 ASP A CA 1
ATOM 1555 C C . ASP A 1 195 ? 12.707 -12.931 -3.777 1.00 93.62 195 ASP A C 1
ATOM 1557 O O . ASP A 1 195 ? 12.090 -12.650 -4.809 1.00 93.62 195 ASP A O 1
ATOM 1561 N N . ALA A 1 196 ? 12.186 -12.711 -2.566 1.00 94.88 196 ALA A N 1
ATOM 1562 C CA . ALA A 1 196 ? 10.890 -12.078 -2.337 1.00 94.88 196 ALA A CA 1
ATOM 1563 C C . ALA A 1 196 ? 10.856 -10.629 -2.858 1.00 94.88 196 ALA A C 1
ATOM 1565 O O . ALA A 1 196 ? 9.897 -10.232 -3.526 1.00 94.88 196 ALA A O 1
ATOM 1566 N N . LEU A 1 197 ? 11.921 -9.846 -2.643 1.00 93.44 197 LEU A N 1
ATOM 1567 C CA . LEU A 1 197 ? 12.049 -8.497 -3.203 1.00 93.44 197 LEU A CA 1
ATOM 1568 C C . LEU A 1 197 ? 12.092 -8.531 -4.736 1.00 93.44 197 LEU A C 1
ATOM 1570 O O . LEU A 1 197 ? 11.529 -7.654 -5.397 1.00 93.44 197 LEU A O 1
ATOM 1574 N N . MET A 1 198 ? 12.750 -9.531 -5.329 1.00 93.38 198 MET A N 1
ATOM 1575 C CA . MET A 1 198 ? 12.729 -9.694 -6.779 1.00 93.38 198 MET A CA 1
ATOM 1576 C C . MET A 1 198 ? 11.317 -10.012 -7.260 1.00 93.38 198 MET A C 1
ATOM 1578 O O . MET A 1 198 ? 10.847 -9.333 -8.171 1.00 93.38 198 MET A O 1
ATOM 1582 N N . ALA A 1 199 ? 10.620 -10.978 -6.658 1.00 95.75 199 ALA A N 1
ATOM 1583 C CA . ALA A 1 199 ? 9.240 -11.310 -7.018 1.00 95.75 199 ALA A CA 1
ATOM 1584 C C . ALA A 1 199 ? 8.324 -10.075 -6.954 1.00 95.75 199 ALA A C 1
ATOM 1586 O O . ALA A 1 199 ? 7.590 -9.790 -7.902 1.00 95.75 199 ALA A O 1
ATOM 1587 N N . TRP A 1 200 ? 8.466 -9.276 -5.895 1.00 96.44 200 TRP A N 1
ATOM 1588 C CA . TRP A 1 200 ? 7.786 -7.996 -5.735 1.00 96.44 200 TRP A CA 1
ATOM 1589 C C . TRP A 1 200 ? 8.048 -7.037 -6.899 1.00 96.44 200 TRP A C 1
ATOM 1591 O O . TRP A 1 200 ? 7.114 -6.556 -7.544 1.00 96.44 200 TRP A O 1
ATOM 1601 N N . ARG A 1 201 ? 9.323 -6.763 -7.205 1.00 94.94 201 ARG A N 1
ATOM 1602 C CA . ARG A 1 201 ? 9.704 -5.843 -8.289 1.00 94.94 201 ARG A CA 1
ATOM 1603 C C . ARG A 1 201 ? 9.170 -6.311 -9.638 1.00 94.94 201 ARG A C 1
ATOM 1605 O O . ARG A 1 201 ? 8.645 -5.493 -10.388 1.00 94.94 201 ARG A O 1
ATOM 1612 N N . HIS A 1 202 ? 9.251 -7.609 -9.934 1.00 96.56 202 HIS A N 1
ATOM 1613 C CA . HIS A 1 202 ? 8.690 -8.165 -11.167 1.00 96.56 202 HIS A CA 1
ATOM 1614 C C . HIS A 1 202 ? 7.182 -7.921 -11.253 1.00 96.56 202 HIS A C 1
ATOM 1616 O O . HIS A 1 202 ? 6.707 -7.455 -12.289 1.00 96.56 202 HIS A O 1
ATOM 1622 N N . ALA A 1 203 ? 6.441 -8.177 -10.172 1.00 98.06 203 ALA A N 1
ATOM 1623 C CA . ALA A 1 203 ? 4.997 -7.982 -10.143 1.00 98.06 203 ALA A CA 1
ATOM 1624 C C . ALA A 1 203 ? 4.611 -6.508 -10.360 1.00 98.06 203 ALA A C 1
ATOM 1626 O O . ALA A 1 203 ? 3.803 -6.201 -11.237 1.00 98.06 203 ALA A O 1
ATOM 1627 N N . PHE A 1 204 ? 5.244 -5.577 -9.644 1.00 98.06 204 PHE A N 1
ATOM 1628 C CA . PHE A 1 204 ? 4.958 -4.146 -9.789 1.00 98.06 204 PHE A CA 1
ATOM 1629 C C . PHE A 1 204 ? 5.378 -3.591 -11.160 1.00 98.06 204 PHE A C 1
ATOM 1631 O O . PHE A 1 204 ? 4.649 -2.782 -11.739 1.00 98.06 204 PHE A O 1
ATOM 1638 N N . ILE A 1 205 ? 6.500 -4.046 -11.734 1.00 97.94 205 ILE A N 1
ATOM 1639 C CA . ILE A 1 205 ? 6.894 -3.685 -13.107 1.00 97.94 205 ILE A CA 1
ATOM 1640 C C . ILE A 1 205 ? 5.862 -4.217 -14.107 1.00 97.94 205 ILE A C 1
ATOM 1642 O O . ILE A 1 205 ? 5.435 -3.466 -14.984 1.00 97.94 205 ILE A O 1
ATOM 1646 N N . ALA A 1 206 ? 5.418 -5.470 -13.967 1.00 98.25 206 ALA A N 1
ATOM 1647 C CA . ALA A 1 206 ? 4.417 -6.062 -14.851 1.00 98.25 206 ALA A CA 1
ATOM 1648 C C . ALA A 1 206 ? 3.091 -5.282 -14.821 1.00 98.25 206 ALA A C 1
ATOM 1650 O O . ALA A 1 206 ? 2.549 -4.954 -15.879 1.00 98.25 206 ALA A O 1
ATOM 1651 N N . ILE A 1 207 ? 2.610 -4.906 -13.630 1.00 98.56 207 ILE A N 1
ATOM 1652 C CA . ILE A 1 207 ? 1.421 -4.053 -13.479 1.00 98.56 207 ILE A CA 1
ATOM 1653 C C . ILE A 1 207 ? 1.657 -2.694 -14.144 1.00 98.56 207 ILE A C 1
ATOM 1655 O O . ILE A 1 207 ? 0.817 -2.229 -14.910 1.00 98.56 207 ILE A O 1
ATOM 1659 N N . THR A 1 208 ? 2.817 -2.076 -13.922 1.00 98.19 208 THR A N 1
ATOM 1660 C CA . THR A 1 208 ? 3.133 -0.756 -14.489 1.00 98.19 208 THR A CA 1
ATOM 1661 C C . THR A 1 208 ? 3.187 -0.777 -16.015 1.00 98.19 208 THR A C 1
ATOM 1663 O O . THR A 1 208 ? 2.681 0.140 -16.657 1.00 98.19 208 THR A O 1
ATOM 1666 N N . VAL A 1 209 ? 3.749 -1.830 -16.616 1.00 98.12 209 VAL A N 1
ATOM 1667 C CA . VAL A 1 209 ? 3.772 -2.013 -18.075 1.00 98.12 209 VAL A CA 1
ATOM 1668 C C . VAL A 1 209 ? 2.361 -2.220 -18.622 1.00 98.12 209 VAL A C 1
ATOM 1670 O O . VAL A 1 209 ? 2.001 -1.590 -19.615 1.00 98.12 209 VAL A O 1
ATOM 1673 N N . ARG A 1 210 ? 1.546 -3.051 -17.958 1.00 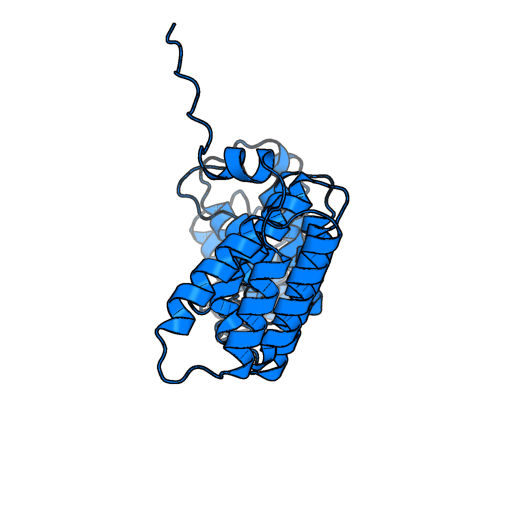97.81 210 ARG A N 1
ATOM 1674 C CA . ARG A 1 210 ? 0.143 -3.283 -18.332 1.00 97.81 210 ARG A CA 1
ATOM 1675 C C . ARG A 1 210 ? -0.662 -1.984 -18.302 1.00 97.81 210 ARG A C 1
ATOM 1677 O O . ARG A 1 210 ? -1.311 -1.652 -19.286 1.00 97.81 210 ARG A O 1
ATOM 1684 N N . VAL A 1 211 ? -0.588 -1.231 -17.204 1.00 98.00 211 VAL A N 1
ATOM 1685 C CA . VAL A 1 211 ? -1.280 0.060 -17.055 1.00 98.00 211 VAL A CA 1
ATOM 1686 C C . VAL A 1 211 ? -0.730 1.088 -18.046 1.00 98.00 211 VAL A C 1
ATOM 1688 O O . VAL A 1 211 ? -1.499 1.807 -18.672 1.00 98.00 211 VAL A O 1
ATOM 1691 N N . GLY A 1 212 ? 0.589 1.124 -18.250 1.00 97.31 212 GLY A N 1
ATOM 1692 C CA . GLY A 1 212 ? 1.276 2.031 -19.176 1.00 97.31 212 GLY A CA 1
ATOM 1693 C C . GLY A 1 212 ? 0.964 1.819 -20.661 1.00 97.31 212 GLY A C 1
ATOM 1694 O O . GLY A 1 212 ? 1.345 2.657 -21.481 1.00 97.31 212 GLY A O 1
ATOM 1695 N N . ASN A 1 213 ? 0.283 0.723 -20.996 1.00 96.75 213 ASN A N 1
ATOM 1696 C CA . ASN A 1 213 ? -0.191 0.382 -22.336 1.00 96.75 213 ASN A CA 1
ATOM 1697 C C . ASN A 1 213 ? -1.725 0.247 -22.409 1.00 96.75 213 ASN A C 1
ATOM 1699 O O . ASN A 1 213 ? -2.240 -0.225 -23.418 1.00 96.75 213 ASN A O 1
ATOM 1703 N N . ALA A 1 214 ? -2.452 0.630 -21.356 1.00 94.25 214 ALA A N 1
ATOM 1704 C CA . ALA A 1 214 ? -3.911 0.634 -21.358 1.00 94.25 214 ALA A CA 1
ATOM 1705 C C . ALA A 1 214 ? -4.480 1.821 -22.159 1.00 94.25 214 ALA A C 1
ATOM 1707 O O . ALA A 1 214 ? -3.804 2.831 -22.356 1.00 94.25 214 ALA A O 1
ATOM 1708 N N . ASP A 1 215 ? -5.751 1.721 -22.558 1.00 92.06 215 ASP A N 1
ATOM 1709 C CA . ASP A 1 215 ? -6.441 2.760 -23.340 1.00 92.06 215 ASP A CA 1
ATOM 1710 C C . ASP A 1 215 ? -6.714 4.047 -22.540 1.00 92.06 215 ASP A C 1
ATOM 1712 O O . ASP A 1 215 ? -6.832 5.132 -23.113 1.00 92.06 215 ASP A O 1
ATOM 1716 N N . ASP A 1 216 ? -6.793 3.960 -21.206 1.00 92.88 216 ASP A N 1
ATOM 1717 C CA . ASP A 1 216 ? -6.900 5.137 -20.339 1.00 92.88 216 ASP A CA 1
ATOM 1718 C C . ASP A 1 216 ? -5.576 5.913 -20.356 1.00 92.88 216 ASP A C 1
ATOM 1720 O O . ASP A 1 216 ? -4.638 5.607 -19.619 1.00 92.88 216 ASP A O 1
ATOM 1724 N N . MET A 1 217 ? -5.511 6.951 -21.193 1.00 91.75 217 MET A N 1
ATOM 1725 C CA . MET A 1 217 ? -4.303 7.756 -21.385 1.00 91.75 217 MET A CA 1
ATOM 1726 C C . MET A 1 217 ? -3.833 8.481 -20.121 1.00 91.75 217 MET A C 1
ATOM 1728 O O . MET A 1 217 ? -2.634 8.724 -19.983 1.00 91.75 217 MET A O 1
ATOM 1732 N N . HIS A 1 218 ? -4.725 8.829 -19.188 1.00 90.94 218 HIS A N 1
ATOM 1733 C CA . HIS A 1 218 ? -4.308 9.467 -17.938 1.00 90.94 218 HIS A CA 1
ATOM 1734 C C . HIS A 1 218 ? -3.543 8.466 -17.066 1.00 90.94 218 HIS A C 1
ATOM 1736 O O . HIS A 1 218 ? -2.423 8.743 -16.627 1.00 90.94 218 HIS A O 1
ATOM 1742 N N . LEU A 1 219 ? -4.114 7.275 -16.866 1.00 94.44 219 LEU A N 1
ATOM 1743 C CA . LEU A 1 219 ? -3.447 6.193 -16.143 1.00 94.44 219 LEU A CA 1
ATOM 1744 C C . LEU A 1 219 ? -2.178 5.719 -16.853 1.00 94.44 219 LEU A C 1
ATOM 1746 O O . LEU A 1 219 ? -1.145 5.557 -16.202 1.00 94.44 219 LEU A O 1
ATOM 1750 N N . ALA A 1 220 ? -2.230 5.544 -18.173 1.00 96.50 220 ALA A N 1
ATOM 1751 C CA . ALA A 1 220 ? -1.100 5.072 -18.958 1.00 96.50 220 ALA A CA 1
ATOM 1752 C C . ALA A 1 220 ? 0.087 6.037 -18.871 1.00 96.50 220 ALA A C 1
ATOM 1754 O O . ALA A 1 220 ? 1.203 5.618 -18.558 1.00 96.50 220 ALA A O 1
ATOM 1755 N N . ASN A 1 221 ? -0.140 7.341 -19.059 1.00 95.81 221 ASN A N 1
ATOM 1756 C CA . ASN A 1 221 ? 0.914 8.347 -18.919 1.00 95.81 221 ASN A CA 1
ATOM 1757 C C . ASN A 1 221 ? 1.467 8.403 -17.489 1.00 95.81 221 ASN A C 1
ATOM 1759 O O . ASN A 1 221 ? 2.685 8.500 -17.302 1.00 95.81 221 ASN A O 1
ATOM 1763 N N . GLY A 1 222 ? 0.596 8.278 -16.483 1.00 97.00 222 GLY A N 1
ATOM 1764 C CA . GLY A 1 222 ? 0.991 8.182 -15.080 1.00 97.00 222 GLY A CA 1
ATOM 1765 C C . GLY A 1 222 ? 1.925 7.000 -14.811 1.00 97.00 222 GLY A C 1
ATOM 1766 O O . GLY A 1 222 ? 3.032 7.190 -14.314 1.00 97.00 222 GLY A O 1
ATOM 1767 N N . ALA A 1 223 ? 1.533 5.790 -15.210 1.00 97.81 223 ALA A N 1
ATOM 1768 C CA . ALA A 1 223 ? 2.329 4.575 -15.025 1.00 97.81 223 ALA A CA 1
ATOM 1769 C C . ALA A 1 223 ? 3.666 4.627 -15.787 1.00 97.81 223 ALA A C 1
ATOM 1771 O O . ALA A 1 223 ? 4.717 4.279 -15.246 1.00 97.81 223 ALA A O 1
ATOM 1772 N N . ARG A 1 224 ? 3.660 5.144 -17.022 1.00 97.44 224 ARG A N 1
ATOM 1773 C CA . ARG A 1 224 ? 4.877 5.365 -17.824 1.00 97.44 224 ARG A CA 1
ATOM 1774 C C . ARG A 1 224 ? 5.848 6.333 -17.149 1.00 97.44 224 ARG A C 1
ATOM 1776 O O . ARG A 1 224 ? 7.059 6.149 -17.271 1.00 97.44 224 ARG A O 1
ATOM 1783 N N . THR A 1 225 ? 5.329 7.347 -16.459 1.00 96.62 225 THR A N 1
ATOM 1784 C CA . THR A 1 225 ? 6.124 8.313 -15.685 1.00 96.62 225 THR A CA 1
ATOM 1785 C C . THR A 1 225 ? 6.684 7.667 -14.421 1.00 96.62 225 THR A C 1
ATOM 1787 O O . THR A 1 225 ? 7.873 7.800 -14.141 1.00 96.62 225 THR A O 1
ATOM 1790 N N . VAL A 1 226 ? 5.856 6.904 -13.701 1.00 96.75 226 VAL A N 1
ATOM 1791 C CA . VAL A 1 226 ? 6.266 6.149 -12.510 1.00 96.75 226 VAL A CA 1
ATOM 1792 C C . VAL A 1 226 ? 7.443 5.226 -12.827 1.00 96.75 226 VAL A C 1
ATOM 1794 O O . VAL A 1 226 ? 8.469 5.300 -12.149 1.00 96.75 226 VAL A O 1
ATOM 1797 N N . LEU A 1 227 ? 7.353 4.417 -13.891 1.00 96.25 227 LEU A N 1
ATOM 1798 C CA . LEU A 1 227 ? 8.458 3.530 -14.253 1.00 96.25 227 LEU A CA 1
ATOM 1799 C C . LEU A 1 227 ? 9.711 4.318 -14.642 1.00 96.25 227 LEU A C 1
ATOM 1801 O O . LEU A 1 227 ? 10.799 3.960 -14.203 1.00 96.25 227 LEU A O 1
ATOM 1805 N N . ALA A 1 228 ? 9.571 5.390 -15.432 1.00 95.19 228 ALA A N 1
ATOM 1806 C CA . ALA A 1 228 ? 10.707 6.203 -15.868 1.00 95.19 228 ALA A CA 1
ATOM 1807 C C . ALA A 1 228 ? 11.488 6.781 -14.676 1.00 95.19 228 ALA A C 1
ATOM 1809 O O . ALA A 1 228 ? 12.719 6.736 -14.677 1.00 95.19 228 ALA A O 1
ATOM 1810 N N . ASN A 1 229 ? 10.781 7.244 -13.642 1.00 93.44 229 ASN A N 1
ATOM 1811 C CA . ASN A 1 229 ? 11.387 7.762 -12.416 1.00 93.44 229 ASN A CA 1
ATOM 1812 C C . ASN A 1 229 ? 12.074 6.659 -11.596 1.00 93.44 229 ASN A C 1
ATOM 1814 O O . ASN A 1 229 ? 13.161 6.880 -11.068 1.00 93.44 229 ASN A O 1
ATOM 1818 N N . ALA A 1 230 ? 11.485 5.462 -11.535 1.00 92.75 230 ALA A N 1
ATOM 1819 C CA . ALA A 1 230 ? 12.033 4.335 -10.780 1.00 92.75 230 ALA A CA 1
ATOM 1820 C C . ALA A 1 230 ? 13.238 3.652 -11.458 1.00 92.75 230 ALA A C 1
ATOM 1822 O O . ALA A 1 230 ? 13.997 2.941 -10.797 1.00 92.75 230 ALA A O 1
ATOM 1823 N N . LEU A 1 231 ? 13.447 3.854 -12.769 1.00 89.81 231 LEU A N 1
ATOM 1824 C CA . LEU A 1 231 ? 14.502 3.170 -13.528 1.00 89.81 231 LEU A CA 1
ATOM 1825 C C . LEU A 1 231 ? 15.876 3.293 -12.859 1.00 89.81 231 LEU A C 1
ATOM 1827 O O . LEU A 1 231 ? 16.569 2.289 -12.716 1.00 89.81 231 LEU A O 1
ATOM 1831 N N . SER A 1 232 ? 16.283 4.503 -12.462 1.00 82.19 232 SER A N 1
ATOM 1832 C CA . SER A 1 232 ? 17.633 4.745 -11.931 1.00 82.19 232 SER A CA 1
ATOM 1833 C C . SER A 1 232 ? 17.987 3.800 -10.779 1.00 82.19 232 SER A C 1
ATOM 1835 O O . SER A 1 232 ? 19.072 3.196 -10.798 1.00 82.19 232 SER A O 1
ATOM 1837 N N . ASP A 1 233 ? 17.042 3.647 -9.850 1.00 83.75 233 ASP A N 1
ATOM 1838 C CA . ASP A 1 233 ? 17.166 2.838 -8.643 1.00 83.75 233 ASP A CA 1
ATOM 1839 C C . ASP A 1 233 ? 17.079 1.349 -8.972 1.00 83.75 233 ASP A C 1
ATOM 1841 O O . ASP A 1 233 ? 17.927 0.571 -8.537 1.00 83.75 233 ASP A O 1
ATOM 1845 N N . LEU A 1 234 ? 16.123 0.941 -9.811 1.00 89.00 234 LEU A N 1
ATOM 1846 C CA . LEU A 1 234 ? 15.941 -0.464 -10.188 1.00 89.00 234 LEU A CA 1
ATOM 1847 C C . LEU A 1 234 ? 17.146 -1.022 -10.964 1.00 89.00 234 LEU A C 1
ATOM 1849 O O . LEU A 1 234 ? 17.523 -2.175 -10.771 1.00 89.00 234 LEU A O 1
ATOM 1853 N N . TRP A 1 235 ? 17.807 -0.199 -11.787 1.00 83.81 235 TRP A N 1
ATOM 1854 C CA . TRP A 1 235 ? 19.016 -0.583 -12.528 1.00 83.81 235 TRP A CA 1
ATOM 1855 C C . TRP A 1 235 ? 20.248 -0.827 -11.644 1.00 83.81 235 TRP A C 1
ATOM 1857 O O . TRP A 1 235 ? 21.265 -1.297 -12.156 1.00 83.81 235 TRP A O 1
ATOM 1867 N N . SER A 1 236 ? 20.214 -0.470 -10.355 1.00 76.62 236 SER A N 1
ATOM 1868 C CA . SER A 1 236 ? 21.297 -0.827 -9.426 1.00 76.62 236 SER A CA 1
ATOM 1869 C C . SER A 1 236 ? 21.405 -2.343 -9.221 1.00 76.62 236 SER A C 1
ATOM 1871 O O . SER A 1 236 ? 22.488 -2.851 -8.929 1.00 76.62 236 SER A O 1
ATOM 1873 N N . ASP A 1 237 ? 20.312 -3.077 -9.447 1.00 80.44 237 ASP A N 1
ATOM 1874 C CA . ASP A 1 237 ? 20.267 -4.523 -9.311 1.00 80.44 237 ASP A CA 1
ATOM 1875 C C . ASP A 1 237 ? 20.562 -5.229 -10.644 1.00 80.44 237 ASP A C 1
ATOM 1877 O O . ASP A 1 237 ? 19.858 -5.061 -11.645 1.00 80.44 237 ASP A O 1
ATOM 1881 N N . LYS A 1 238 ? 21.594 -6.080 -10.655 1.00 74.94 238 LYS A N 1
ATOM 1882 C CA . LYS A 1 238 ? 22.022 -6.819 -11.852 1.00 74.94 238 LYS A CA 1
ATOM 1883 C C . LYS A 1 238 ? 20.935 -7.755 -12.395 1.00 74.94 238 LYS A C 1
ATOM 1885 O O . LYS A 1 238 ? 20.891 -7.954 -13.608 1.00 74.94 238 LYS A O 1
ATOM 1890 N N . ARG A 1 239 ? 20.064 -8.314 -11.542 1.00 82.19 239 ARG A N 1
ATOM 1891 C CA . ARG A 1 239 ? 18.986 -9.226 -11.970 1.00 82.19 239 ARG A CA 1
ATOM 1892 C C . ARG A 1 239 ? 17.807 -8.490 -12.613 1.00 82.19 239 ARG A C 1
ATOM 1894 O O . ARG A 1 239 ? 17.025 -9.116 -13.319 1.00 82.19 239 ARG A O 1
ATOM 1901 N N . MET A 1 240 ? 17.700 -7.171 -12.433 1.00 87.88 240 MET A N 1
ATOM 1902 C CA . MET A 1 240 ? 16.626 -6.363 -13.027 1.00 87.88 240 MET A CA 1
ATOM 1903 C C . MET A 1 240 ? 16.913 -5.923 -14.464 1.00 87.88 240 MET A C 1
ATOM 1905 O O . MET A 1 240 ? 15.996 -5.502 -15.163 1.00 87.88 240 MET A O 1
ATOM 1909 N N . GLY A 1 241 ? 18.157 -6.033 -14.941 1.00 85.88 241 GLY A N 1
ATOM 1910 C CA . GLY A 1 241 ? 18.557 -5.485 -16.239 1.00 85.88 241 GLY A CA 1
ATOM 1911 C C . GLY A 1 241 ? 17.677 -5.945 -17.407 1.00 85.88 241 GLY A C 1
ATOM 1912 O O . GLY A 1 241 ? 17.121 -5.107 -18.115 1.00 85.88 241 GLY A O 1
ATOM 1913 N N . SER A 1 242 ? 17.510 -7.259 -17.597 1.00 87.56 242 SER A N 1
ATOM 1914 C CA . SER A 1 242 ? 16.672 -7.816 -18.675 1.00 87.56 242 SER A CA 1
ATOM 1915 C C . SER A 1 242 ? 15.205 -7.405 -18.543 1.00 87.56 242 SER A C 1
ATOM 1917 O O . SER A 1 242 ? 14.610 -6.947 -19.514 1.00 87.56 242 SER A O 1
ATOM 1919 N N . VAL A 1 243 ? 14.657 -7.476 -17.329 1.00 92.94 243 VAL A N 1
ATOM 1920 C CA . VAL A 1 243 ? 13.265 -7.116 -17.021 1.00 92.94 243 VAL A CA 1
ATOM 1921 C C . VAL A 1 243 ? 12.976 -5.664 -17.397 1.00 92.94 243 VAL A C 1
ATOM 1923 O O . VAL A 1 243 ? 11.978 -5.376 -18.055 1.00 92.94 243 VAL A O 1
ATOM 1926 N N . LEU A 1 244 ? 13.871 -4.739 -17.038 1.00 93.38 244 LEU A N 1
ATOM 1927 C CA . LEU A 1 244 ? 13.720 -3.316 -17.348 1.00 93.38 244 LEU A CA 1
ATOM 1928 C C . LEU A 1 244 ? 13.862 -3.032 -18.849 1.00 93.38 244 LEU A C 1
ATOM 1930 O O . LEU A 1 244 ? 13.161 -2.170 -19.378 1.00 93.38 244 LEU A O 1
ATOM 1934 N N . ILE A 1 245 ? 14.738 -3.758 -19.551 1.00 91.81 245 ILE A N 1
ATOM 1935 C CA . ILE A 1 245 ? 14.879 -3.654 -21.011 1.00 91.81 245 ILE A CA 1
ATOM 1936 C C . ILE A 1 245 ? 13.594 -4.094 -21.707 1.00 91.81 245 ILE A C 1
ATOM 1938 O O . ILE A 1 245 ? 13.125 -3.412 -22.623 1.00 91.81 245 ILE A O 1
ATOM 1942 N N . ASP A 1 246 ? 13.027 -5.220 -21.289 1.00 94.12 246 ASP A N 1
ATOM 1943 C CA . ASP A 1 246 ? 11.819 -5.762 -21.898 1.00 94.12 246 ASP A CA 1
ATOM 1944 C C . ASP A 1 246 ? 10.599 -4.897 -21.571 1.00 94.12 246 ASP A C 1
ATOM 1946 O O . ASP A 1 246 ? 9.814 -4.589 -22.472 1.00 94.12 246 ASP A O 1
ATOM 1950 N N . ALA A 1 247 ? 10.500 -4.376 -20.344 1.00 96.44 247 ALA A N 1
ATOM 1951 C CA . ALA A 1 247 ? 9.503 -3.375 -19.971 1.00 96.44 247 ALA A CA 1
ATOM 1952 C C . ALA A 1 247 ? 9.603 -2.115 -20.850 1.00 96.44 247 ALA A C 1
ATOM 1954 O O . ALA A 1 247 ? 8.605 -1.666 -21.418 1.00 96.44 247 ALA A O 1
ATOM 1955 N N . ALA A 1 248 ? 10.815 -1.584 -21.043 1.00 95.12 248 ALA A N 1
ATOM 1956 C CA . ALA A 1 248 ? 11.050 -0.406 -21.874 1.00 95.12 248 ALA A CA 1
ATOM 1957 C C . ALA A 1 248 ? 10.651 -0.628 -23.339 1.00 95.12 248 ALA A C 1
ATOM 1959 O O . ALA A 1 248 ? 10.017 0.229 -23.958 1.00 95.12 248 ALA A O 1
ATOM 1960 N N . ARG A 1 249 ? 11.001 -1.792 -23.899 1.00 94.19 249 ARG A N 1
ATOM 1961 C CA . ARG A 1 249 ? 10.620 -2.178 -25.264 1.00 94.19 249 ARG A CA 1
ATOM 1962 C C . ARG A 1 249 ? 9.110 -2.317 -25.406 1.00 94.19 249 ARG A C 1
ATOM 1964 O O . ARG A 1 249 ? 8.567 -1.846 -26.401 1.00 94.19 249 ARG A O 1
ATOM 1971 N N . THR A 1 250 ? 8.457 -2.927 -24.422 1.00 96.31 250 THR A N 1
ATOM 1972 C CA . THR A 1 250 ? 7.009 -3.166 -24.423 1.00 96.31 250 THR A CA 1
ATOM 1973 C C . THR A 1 250 ? 6.227 -1.857 -24.347 1.00 96.31 250 THR A C 1
ATOM 1975 O O . THR A 1 250 ? 5.285 -1.665 -25.110 1.00 96.31 250 THR A O 1
ATOM 1978 N N . LEU A 1 251 ? 6.647 -0.911 -23.501 1.00 95.44 251 LEU A N 1
ATOM 1979 C CA . LEU A 1 251 ? 6.023 0.415 -23.436 1.00 95.44 251 LEU A CA 1
ATOM 1980 C C . LEU A 1 251 ? 6.220 1.220 -24.724 1.00 95.44 251 LEU A C 1
ATOM 1982 O O . LEU A 1 251 ? 5.299 1.910 -25.168 1.00 95.44 251 LEU A O 1
ATOM 1986 N N . HIS A 1 252 ? 7.416 1.148 -25.318 1.00 94.38 252 HIS A N 1
ATOM 1987 C CA . HIS A 1 252 ? 7.749 1.894 -26.532 1.00 94.38 252 HIS A CA 1
ATOM 1988 C C . HIS A 1 252 ? 7.063 1.349 -27.790 1.00 94.38 252 HIS A C 1
ATOM 1990 O O . HIS A 1 252 ? 6.774 2.114 -28.703 1.00 94.38 252 HIS A O 1
ATOM 1996 N N . ALA A 1 253 ? 6.811 0.038 -27.851 1.00 91.44 253 ALA A N 1
ATOM 1997 C CA . ALA A 1 253 ? 6.151 -0.590 -28.993 1.00 91.44 253 ALA A CA 1
ATOM 1998 C C . ALA A 1 253 ? 4.705 -0.101 -29.184 1.00 91.44 253 ALA A C 1
ATOM 2000 O O . ALA A 1 253 ? 4.260 0.028 -30.320 1.00 91.44 253 ALA A O 1
ATOM 2001 N N . CYS A 1 254 ? 3.990 0.189 -28.091 1.00 87.69 254 CYS A N 1
ATOM 2002 C CA . CYS A 1 254 ? 2.622 0.710 -28.148 1.00 87.69 254 CYS A CA 1
ATOM 2003 C C . CYS A 1 254 ? 2.577 2.217 -28.443 1.00 87.69 254 CYS A C 1
ATOM 2005 O O . CYS A 1 254 ? 1.792 2.665 -29.273 1.00 87.69 254 CYS A O 1
ATOM 2007 N N . LEU A 1 255 ? 3.421 3.004 -27.772 1.00 87.88 255 LEU A N 1
ATOM 2008 C CA . LEU A 1 255 ? 3.514 4.457 -27.936 1.00 87.88 255 LEU A CA 1
ATOM 2009 C C . LEU A 1 255 ? 4.968 4.887 -27.697 1.00 87.88 255 LEU A C 1
ATOM 2011 O O . LEU A 1 255 ? 5.610 4.309 -26.819 1.00 87.88 255 LEU A O 1
ATOM 2015 N N . PRO A 1 256 ? 5.513 5.916 -28.370 1.00 91.44 256 PRO A N 1
ATOM 2016 C CA . PRO A 1 256 ? 6.840 6.426 -28.041 1.00 91.44 256 PRO A CA 1
ATOM 2017 C C . PRO A 1 256 ? 6.986 6.754 -26.544 1.00 91.44 256 PRO A C 1
ATOM 2019 O O . PRO A 1 256 ? 6.155 7.433 -25.939 1.00 91.44 256 PRO A O 1
ATOM 2022 N N . TRP A 1 257 ? 8.045 6.244 -25.911 1.00 93.31 257 TRP A N 1
ATOM 2023 C CA . TRP A 1 257 ? 8.299 6.423 -24.474 1.00 93.31 257 TRP A CA 1
ATOM 2024 C C . TRP A 1 257 ? 9.423 7.433 -24.208 1.00 93.31 257 TRP A C 1
ATOM 2026 O O . TRP A 1 257 ? 10.542 7.071 -23.846 1.00 93.31 257 TRP A O 1
ATOM 2036 N N . GLY A 1 258 ? 9.121 8.719 -24.412 1.00 89.81 258 GLY A N 1
ATOM 2037 C CA . GLY A 1 258 ? 10.102 9.805 -24.291 1.00 89.81 258 GLY A CA 1
ATOM 2038 C C . GLY A 1 258 ? 10.706 9.958 -22.889 1.00 89.81 258 GLY A C 1
ATOM 2039 O O . GLY A 1 258 ? 11.918 10.122 -22.764 1.00 89.81 258 GLY A O 1
ATOM 2040 N N . GLU A 1 259 ? 9.898 9.846 -21.829 1.00 90.88 259 GLU A N 1
ATOM 2041 C CA . GLU A 1 259 ? 10.399 9.925 -20.445 1.00 90.88 259 GLU A CA 1
ATOM 2042 C C . GLU A 1 259 ? 11.335 8.757 -20.100 1.00 90.88 259 GLU A C 1
ATOM 2044 O O . GLU A 1 259 ? 12.401 8.965 -19.521 1.00 90.88 259 GLU A O 1
ATOM 2049 N N . GLY A 1 260 ? 11.016 7.538 -20.550 1.00 92.44 260 GLY A N 1
ATOM 2050 C CA . GLY A 1 260 ? 11.914 6.392 -20.392 1.00 92.44 260 GLY A CA 1
ATOM 2051 C C . GLY A 1 260 ? 13.232 6.563 -21.147 1.00 92.44 260 GLY A C 1
ATOM 2052 O O . GLY A 1 260 ? 14.295 6.259 -20.608 1.00 92.44 260 GLY A O 1
ATOM 2053 N N . TRP A 1 261 ? 13.197 7.121 -22.363 1.00 93.38 261 TRP A N 1
ATOM 2054 C CA . TRP A 1 261 ? 14.416 7.450 -23.111 1.00 93.38 261 TRP A CA 1
ATOM 2055 C C . TRP A 1 261 ? 15.300 8.457 -22.361 1.00 93.38 261 TRP A C 1
ATOM 2057 O O . TRP A 1 261 ? 16.507 8.231 -22.237 1.00 93.38 261 TRP A O 1
ATOM 2067 N N . LYS A 1 262 ? 14.720 9.531 -21.802 1.00 90.75 262 LYS A N 1
ATOM 2068 C CA . LYS A 1 262 ? 15.461 10.487 -20.959 1.00 90.75 262 LYS A CA 1
ATOM 2069 C C . LYS A 1 262 ? 16.092 9.796 -19.754 1.00 90.75 262 LYS A C 1
ATOM 2071 O O . LYS A 1 262 ? 17.285 9.970 -19.519 1.00 90.75 262 LYS A O 1
ATOM 2076 N N . ALA A 1 263 ? 15.322 8.991 -19.025 1.00 91.50 263 ALA A N 1
ATOM 2077 C CA . ALA A 1 263 ? 15.807 8.263 -17.856 1.00 91.50 263 ALA A CA 1
ATOM 2078 C C . ALA A 1 263 ? 16.979 7.325 -18.205 1.00 91.50 263 ALA A C 1
ATOM 2080 O O . ALA A 1 263 ? 17.996 7.310 -17.509 1.00 91.50 263 ALA A O 1
ATOM 2081 N N . ILE A 1 264 ? 16.897 6.611 -19.332 1.00 91.19 264 ILE A N 1
ATOM 2082 C CA . ILE A 1 264 ? 17.975 5.739 -19.820 1.00 91.19 264 ILE A CA 1
ATOM 2083 C C . ILE A 1 264 ? 19.213 6.545 -20.220 1.00 91.19 264 ILE A C 1
ATOM 2085 O O . ILE A 1 264 ? 20.328 6.150 -19.879 1.00 91.19 264 ILE A O 1
ATOM 2089 N N . ARG A 1 265 ? 19.049 7.698 -20.880 1.00 91.31 265 ARG A N 1
ATOM 2090 C CA . ARG A 1 265 ? 20.172 8.597 -21.197 1.00 91.31 265 ARG A CA 1
ATOM 2091 C C . ARG A 1 265 ? 20.864 9.120 -19.945 1.00 91.31 265 ARG A C 1
ATOM 2093 O O . ARG A 1 265 ? 22.094 9.120 -19.891 1.00 91.31 265 ARG A O 1
ATOM 2100 N N . THR A 1 266 ? 20.093 9.528 -18.942 1.00 88.50 266 THR A N 1
ATOM 2101 C CA . THR A 1 266 ? 20.625 9.950 -17.643 1.00 88.50 266 THR A CA 1
ATOM 2102 C C . THR A 1 266 ? 21.400 8.810 -16.987 1.00 88.50 266 THR A C 1
ATOM 2104 O O . THR A 1 266 ? 22.533 9.012 -16.556 1.00 88.50 266 THR A O 1
ATOM 2107 N N . LYS A 1 267 ? 20.864 7.581 -16.992 1.00 85.62 267 LYS A N 1
ATOM 2108 C CA . LYS A 1 267 ? 21.576 6.413 -16.456 1.00 85.62 267 LYS A CA 1
ATOM 2109 C C . LYS A 1 267 ? 22.875 6.132 -17.213 1.00 85.62 267 LYS A C 1
ATOM 2111 O O . LYS A 1 267 ? 23.910 5.955 -16.577 1.00 85.62 267 LYS A O 1
ATOM 2116 N N . LEU A 1 268 ? 22.848 6.145 -18.547 1.00 87.88 268 LEU A N 1
ATOM 2117 C CA . LEU A 1 268 ? 24.031 5.968 -19.397 1.00 87.88 268 LEU A CA 1
ATOM 2118 C C . LEU A 1 268 ? 25.129 6.990 -19.088 1.00 87.88 268 LEU A C 1
ATOM 2120 O O . LEU A 1 268 ? 26.303 6.627 -19.059 1.00 87.88 268 LEU A O 1
ATOM 2124 N N . TYR A 1 269 ? 24.765 8.251 -18.838 1.00 87.62 269 TYR A N 1
ATOM 2125 C CA . TYR A 1 269 ? 25.725 9.291 -18.468 1.00 87.62 269 TYR A CA 1
ATOM 2126 C C . TYR A 1 269 ? 26.508 8.936 -17.196 1.00 87.62 269 TYR A C 1
ATOM 2128 O O . TYR A 1 269 ? 27.730 9.073 -17.183 1.00 87.62 269 TYR A O 1
ATOM 2136 N N . PHE A 1 270 ? 25.830 8.450 -16.152 1.00 83.94 270 PHE A N 1
ATOM 2137 C CA . PHE A 1 270 ? 26.488 8.030 -14.910 1.00 83.94 270 PHE A CA 1
ATOM 2138 C C . PHE A 1 270 ? 27.259 6.722 -15.078 1.00 83.94 270 PHE A C 1
ATOM 2140 O O . PHE A 1 270 ? 28.406 6.623 -14.658 1.00 83.94 270 PHE A O 1
ATOM 2147 N N . VAL A 1 271 ? 26.659 5.744 -15.754 1.00 83.06 271 VAL A N 1
ATOM 2148 C CA . VAL A 1 271 ? 27.249 4.423 -15.987 1.00 83.06 271 VAL A CA 1
ATOM 2149 C C . VAL A 1 271 ? 28.558 4.502 -16.782 1.00 83.06 271 VAL A C 1
ATOM 2151 O O . VAL A 1 271 ? 29.500 3.782 -16.481 1.00 83.06 271 VAL A O 1
ATOM 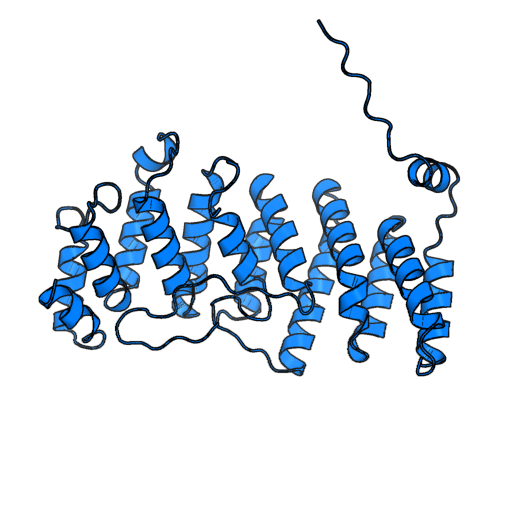2154 N N . ARG A 1 272 ? 28.669 5.408 -17.763 1.00 86.69 272 ARG A N 1
ATOM 2155 C CA . ARG A 1 272 ? 29.912 5.615 -18.535 1.00 86.69 272 ARG A CA 1
ATOM 2156 C C . ARG A 1 272 ? 31.067 6.188 -17.712 1.00 86.69 272 ARG A C 1
ATOM 2158 O O . ARG A 1 272 ? 32.207 6.121 -18.159 1.00 86.69 272 ARG A O 1
ATOM 2165 N N . LYS A 1 273 ? 30.780 6.782 -16.552 1.00 85.50 273 LYS A N 1
ATOM 2166 C CA . LYS A 1 273 ? 31.795 7.294 -15.623 1.00 85.50 273 LYS A CA 1
ATOM 2167 C C . LYS A 1 273 ? 32.245 6.248 -14.603 1.00 85.50 273 LYS A C 1
ATOM 2169 O O . LYS A 1 273 ? 33.206 6.507 -13.887 1.00 85.50 273 LYS A O 1
ATOM 2174 N N . ASP A 1 274 ? 31.557 5.111 -14.516 1.00 82.69 274 ASP A N 1
ATOM 2175 C CA . ASP A 1 274 ? 31.901 4.032 -13.596 1.00 82.69 274 ASP A CA 1
ATOM 2176 C C . ASP A 1 274 ? 33.015 3.153 -14.201 1.00 82.69 274 ASP A C 1
ATOM 2178 O O . ASP A 1 274 ? 32.790 2.502 -15.224 1.00 82.69 274 ASP A O 1
ATOM 2182 N N . PRO A 1 275 ? 34.217 3.103 -13.597 1.00 78.19 275 PRO A N 1
ATOM 2183 C CA . PRO A 1 275 ? 35.322 2.288 -14.098 1.00 78.19 275 PRO A CA 1
ATOM 2184 C C . PRO A 1 275 ? 35.082 0.774 -13.969 1.00 78.19 275 PRO A C 1
ATOM 2186 O O . PRO A 1 275 ? 35.793 0.002 -14.606 1.00 78.19 275 PRO A O 1
ATOM 2189 N N . GLN A 1 276 ? 34.101 0.335 -13.171 1.00 80.94 276 GLN A N 1
ATOM 2190 C CA . GLN A 1 276 ? 33.765 -1.078 -12.939 1.00 80.94 276 GLN A CA 1
ATOM 2191 C C . GLN A 1 276 ? 32.567 -1.557 -13.775 1.00 80.94 276 GLN A C 1
ATOM 2193 O O . GLN A 1 276 ? 32.025 -2.645 -13.547 1.00 80.94 276 GLN A O 1
ATOM 2198 N N . ILE A 1 277 ? 32.119 -0.760 -14.750 1.00 80.19 277 ILE A N 1
ATOM 2199 C CA . ILE A 1 277 ? 30.938 -1.095 -15.538 1.00 80.19 277 ILE A CA 1
ATOM 2200 C C . ILE A 1 277 ? 31.123 -2.370 -16.372 1.00 80.19 277 ILE A C 1
ATOM 2202 O O . ILE A 1 277 ? 32.106 -2.555 -17.086 1.00 80.19 277 ILE A O 1
ATOM 2206 N N . SER A 1 278 ? 30.100 -3.228 -16.364 1.00 82.06 278 SER A N 1
ATOM 2207 C CA . SER A 1 278 ? 30.000 -4.361 -17.284 1.00 82.06 278 SER A CA 1
ATOM 2208 C C . SER A 1 278 ? 29.882 -3.881 -18.744 1.00 82.06 278 SER A C 1
ATOM 2210 O O . SER A 1 278 ? 28.890 -3.226 -19.091 1.00 82.06 278 SER A O 1
ATOM 2212 N N . PRO A 1 279 ? 30.811 -4.263 -19.647 1.00 83.12 279 PRO A N 1
ATOM 2213 C CA . PRO A 1 279 ? 30.736 -3.899 -21.064 1.00 83.12 279 PRO A CA 1
ATOM 2214 C C . PRO A 1 279 ? 29.457 -4.393 -21.750 1.00 83.12 279 PRO A C 1
ATOM 2216 O O . PRO A 1 279 ? 28.960 -3.762 -22.682 1.00 83.12 279 PRO A O 1
ATOM 2219 N N . VAL A 1 280 ? 28.907 -5.520 -21.284 1.00 81.69 280 VAL A N 1
ATOM 2220 C CA . VAL A 1 280 ? 27.647 -6.085 -21.788 1.00 81.69 280 VAL A CA 1
ATOM 2221 C C . VAL A 1 280 ? 26.473 -5.184 -21.413 1.00 81.69 280 VAL A C 1
ATOM 2223 O O . VAL A 1 280 ? 25.652 -4.860 -22.271 1.00 81.69 280 VAL A O 1
ATOM 2226 N N . LEU A 1 281 ? 26.418 -4.729 -20.159 1.00 79.44 281 LEU A N 1
ATOM 2227 C CA . LEU A 1 281 ? 25.382 -3.813 -19.683 1.00 79.44 281 LEU A CA 1
ATOM 2228 C C . LEU A 1 281 ? 25.428 -2.482 -20.445 1.00 79.44 281 LEU A C 1
ATOM 2230 O O . LEU A 1 281 ? 24.395 -2.023 -20.929 1.00 79.44 281 LEU A O 1
ATOM 2234 N N . LEU A 1 282 ? 26.623 -1.910 -20.625 1.00 84.75 282 LEU A N 1
ATOM 2235 C CA . LEU A 1 282 ? 26.810 -0.665 -21.375 1.00 84.75 282 LEU A CA 1
ATOM 2236 C C . LEU A 1 282 ? 26.324 -0.793 -22.827 1.00 84.75 282 LEU A C 1
ATOM 2238 O O . LEU A 1 282 ? 25.499 0.005 -23.266 1.00 84.75 282 LEU A O 1
ATOM 2242 N N . LYS A 1 283 ? 26.757 -1.840 -23.547 1.00 87.12 283 LYS A N 1
ATOM 2243 C CA . LYS A 1 283 ? 26.298 -2.110 -24.923 1.00 87.12 283 LYS A CA 1
ATOM 2244 C C . LYS A 1 283 ? 24.782 -2.281 -25.005 1.00 87.12 283 LYS A C 1
ATOM 2246 O O . LYS A 1 283 ? 24.160 -1.832 -25.966 1.00 87.12 283 LYS A O 1
ATOM 2251 N N . THR A 1 284 ? 24.192 -2.935 -24.009 1.00 85.19 284 THR A N 1
ATOM 2252 C CA . THR A 1 284 ? 22.751 -3.197 -23.976 1.00 85.19 284 THR A CA 1
ATOM 2253 C C . THR A 1 284 ? 21.954 -1.914 -23.749 1.00 85.19 284 THR A C 1
ATOM 2255 O O . THR A 1 284 ? 20.978 -1.669 -24.457 1.00 85.19 284 THR A O 1
ATOM 2258 N N . LEU A 1 285 ? 22.398 -1.062 -22.820 1.00 86.69 285 LEU A N 1
ATOM 2259 C CA . LEU A 1 285 ? 21.804 0.252 -22.583 1.00 86.69 285 LEU A CA 1
ATOM 2260 C C . LEU A 1 285 ? 21.960 1.180 -23.796 1.00 86.69 285 LEU A C 1
ATOM 2262 O O . LEU A 1 285 ? 20.999 1.849 -24.160 1.00 86.69 285 LEU A O 1
ATOM 2266 N N . ASP A 1 286 ? 23.119 1.180 -24.464 1.00 90.06 286 ASP A N 1
ATOM 2267 C CA . ASP A 1 286 ? 23.334 1.947 -25.700 1.00 90.06 286 ASP A CA 1
ATOM 2268 C C . ASP A 1 286 ? 22.390 1.493 -26.825 1.00 90.06 286 ASP A C 1
ATOM 2270 O O . ASP A 1 286 ? 21.814 2.314 -27.539 1.00 90.06 286 ASP A O 1
ATOM 2274 N N . ALA A 1 287 ? 22.207 0.180 -26.994 1.00 90.69 287 ALA A N 1
ATOM 2275 C CA . ALA A 1 287 ? 21.270 -0.356 -27.978 1.00 90.69 287 ALA A CA 1
ATOM 2276 C C . ALA A 1 287 ? 19.816 0.019 -27.645 1.00 90.69 287 ALA A C 1
ATOM 2278 O O . ALA A 1 287 ? 19.040 0.350 -28.545 1.00 90.69 287 ALA A O 1
ATOM 2279 N N . LEU A 1 288 ? 19.450 -0.015 -26.360 1.00 91.00 288 LEU A N 1
ATOM 2280 C CA . LEU A 1 288 ? 18.124 0.379 -25.895 1.00 91.00 288 LEU A CA 1
ATOM 2281 C C . LEU A 1 288 ? 17.872 1.879 -26.105 1.00 91.00 288 LEU A C 1
ATOM 2283 O O . LEU A 1 288 ? 16.819 2.245 -26.618 1.00 91.00 288 LEU A O 1
ATOM 2287 N N . GLU A 1 289 ? 18.839 2.738 -25.780 1.00 93.44 289 GLU A N 1
ATOM 2288 C CA . GLU A 1 289 ? 18.754 4.189 -25.987 1.00 93.44 289 GLU A CA 1
ATOM 2289 C C . GLU A 1 289 ? 18.503 4.537 -27.455 1.00 93.44 289 GLU A C 1
ATOM 2291 O O . GLU A 1 289 ? 17.559 5.270 -27.751 1.00 93.44 289 GLU A O 1
ATOM 2296 N N . ARG A 1 290 ? 19.270 3.942 -28.379 1.00 91.62 290 ARG A N 1
ATOM 2297 C CA . ARG A 1 290 ? 19.083 4.157 -29.822 1.00 91.62 290 ARG A CA 1
ATOM 2298 C C . ARG A 1 290 ? 17.705 3.721 -30.298 1.00 91.62 290 ARG A C 1
ATOM 2300 O O . ARG A 1 290 ? 17.125 4.388 -31.148 1.00 91.62 290 ARG A O 1
ATOM 2307 N N . LYS A 1 291 ? 17.185 2.611 -29.761 1.00 90.75 291 LYS A N 1
ATOM 2308 C CA . LYS A 1 291 ? 15.857 2.092 -30.114 1.00 90.75 291 LYS A CA 1
ATOM 2309 C C . LYS A 1 291 ? 14.736 3.007 -29.622 1.00 90.75 291 LYS A C 1
ATOM 2311 O O . LYS A 1 291 ? 13.751 3.172 -30.325 1.00 90.75 291 LYS A O 1
ATOM 2316 N N . LEU A 1 292 ? 14.881 3.573 -28.426 1.00 90.31 292 LEU A N 1
ATOM 2317 C CA . LEU A 1 292 ? 13.864 4.424 -27.804 1.00 90.31 292 LEU A CA 1
ATOM 2318 C C . LEU A 1 292 ? 13.898 5.879 -28.289 1.00 90.31 292 LEU A C 1
ATOM 2320 O O . LEU A 1 292 ? 13.001 6.650 -27.942 1.00 90.31 292 LEU A O 1
ATOM 2324 N N . ARG A 1 293 ? 14.935 6.260 -29.045 1.00 88.38 293 ARG A N 1
ATOM 2325 C CA . ARG A 1 293 ? 15.150 7.625 -29.520 1.00 88.38 293 ARG A CA 1
ATOM 2326 C C . ARG A 1 293 ? 13.908 8.144 -30.264 1.00 88.38 293 ARG A C 1
ATOM 2328 O O . ARG A 1 293 ? 13.468 7.504 -31.219 1.00 88.38 293 ARG A O 1
ATOM 2335 N N . PRO A 1 294 ? 13.353 9.305 -29.868 1.00 79.19 294 PRO A N 1
ATOM 2336 C CA . PRO A 1 294 ? 12.259 9.926 -30.605 1.00 79.19 294 PRO A CA 1
ATOM 2337 C C . PRO A 1 294 ? 12.695 10.257 -32.041 1.00 79.19 294 PRO A C 1
ATOM 2339 O O . PRO A 1 294 ? 13.707 10.931 -32.235 1.00 79.19 294 PRO A O 1
ATOM 2342 N N . ASN A 1 295 ? 11.935 9.788 -33.035 1.00 68.56 295 ASN A N 1
ATOM 2343 C CA . ASN A 1 295 ? 12.213 10.004 -34.466 1.00 68.56 295 ASN A CA 1
ATOM 2344 C C . ASN A 1 295 ? 11.318 11.084 -35.108 1.00 68.56 295 ASN A C 1
ATOM 2346 O O . ASN A 1 295 ? 11.423 11.341 -36.302 1.00 68.56 295 ASN A O 1
ATOM 2350 N N . ASP A 1 296 ? 10.443 11.717 -34.325 1.00 59.00 296 ASP A N 1
ATOM 2351 C CA . ASP A 1 296 ? 9.484 12.732 -34.768 1.00 59.00 296 ASP A CA 1
ATOM 2352 C C . ASP A 1 296 ? 9.910 14.137 -34.282 1.00 59.00 296 ASP A C 1
ATOM 2354 O O . ASP A 1 296 ? 10.237 14.332 -33.111 1.00 59.00 296 ASP A O 1
ATOM 2358 N N . LEU A 1 297 ? 9.894 15.120 -35.191 1.00 49.34 297 LEU A N 1
ATOM 2359 C CA . LEU A 1 297 ? 10.195 16.538 -34.952 1.00 49.34 297 LEU A CA 1
ATOM 2360 C C . LEU A 1 297 ? 9.273 17.195 -33.902 1.00 49.34 297 LEU A C 1
ATOM 2362 O O . LEU A 1 297 ? 9.751 18.001 -33.106 1.00 49.34 297 LEU A O 1
ATOM 2366 N N . LEU A 1 298 ? 7.990 16.830 -33.823 1.00 53.34 298 LEU A N 1
ATOM 2367 C CA . LEU A 1 298 ? 7.054 17.296 -32.786 1.00 53.34 298 LEU A CA 1
ATOM 2368 C C . LEU A 1 298 ? 7.409 16.717 -31.409 1.00 53.34 298 LEU A C 1
ATOM 2370 O O . LEU A 1 298 ? 7.382 17.435 -30.405 1.00 53.34 298 LEU A O 1
ATOM 2374 N N . SER A 1 299 ? 7.852 15.459 -31.378 1.00 52.25 299 SER A N 1
ATOM 2375 C CA . SER A 1 299 ? 8.496 14.819 -30.224 1.00 52.25 299 SER A CA 1
ATOM 2376 C C . SER A 1 299 ? 9.910 15.355 -29.934 1.00 52.25 299 SER A C 1
ATOM 2378 O O . SER A 1 299 ? 10.496 15.012 -28.917 1.00 52.25 299 SER A O 1
ATOM 2380 N N . GLY A 1 300 ? 10.490 16.202 -30.785 1.00 47.50 300 GLY A N 1
ATOM 2381 C CA . GLY A 1 300 ? 11.686 16.991 -30.468 1.00 47.50 300 GLY A CA 1
ATOM 2382 C C . GLY A 1 300 ? 11.336 18.362 -29.879 1.00 47.50 300 GLY A C 1
ATOM 2383 O O . GLY A 1 300 ? 11.951 18.803 -28.911 1.00 47.50 300 GLY A O 1
ATOM 2384 N N . ILE A 1 301 ? 10.306 19.018 -30.423 1.00 47.59 301 ILE A N 1
ATOM 2385 C CA . ILE A 1 301 ? 9.908 20.392 -30.078 1.00 47.59 301 ILE A CA 1
ATOM 2386 C C . ILE A 1 301 ? 9.175 20.465 -28.728 1.00 47.59 301 ILE A C 1
ATOM 2388 O O . ILE A 1 301 ? 9.531 21.306 -27.903 1.00 47.59 301 ILE A O 1
ATOM 2392 N N . ARG A 1 302 ? 8.244 19.541 -28.427 1.00 52.12 302 ARG A N 1
ATOM 2393 C CA . ARG A 1 302 ? 7.604 19.447 -27.088 1.00 52.12 302 ARG A CA 1
ATOM 2394 C C . ARG A 1 302 ? 8.602 19.177 -25.955 1.00 52.12 302 ARG A C 1
ATOM 2396 O O . ARG A 1 302 ? 8.300 19.402 -24.791 1.00 52.12 302 ARG A O 1
ATOM 2403 N N . PHE A 1 303 ? 9.789 18.686 -26.298 1.00 49.56 303 PHE A N 1
ATOM 2404 C CA . PHE A 1 303 ? 10.823 18.289 -25.350 1.00 49.56 303 PHE A CA 1
ATOM 2405 C C . PHE A 1 303 ? 11.889 19.367 -25.109 1.00 49.56 303 PHE A C 1
ATOM 2407 O O . PHE A 1 303 ? 12.580 19.304 -24.095 1.00 49.56 303 PHE A O 1
ATOM 2414 N N . LEU A 1 304 ? 12.010 20.355 -26.002 1.00 41.62 304 LEU A N 1
ATOM 2415 C CA . LEU A 1 304 ? 12.930 21.495 -25.871 1.00 41.62 304 LEU A CA 1
ATOM 2416 C C . LEU A 1 304 ? 12.242 22.770 -25.353 1.00 41.62 304 LEU A C 1
ATOM 2418 O O . LEU A 1 304 ? 12.925 23.688 -24.906 1.00 41.62 304 LEU A O 1
ATOM 2422 N N . CYS A 1 305 ? 10.909 22.824 -25.374 1.00 35.97 305 CYS A N 1
ATOM 2423 C CA . CYS A 1 305 ? 10.110 23.897 -24.786 1.00 35.97 305 CYS A CA 1
ATOM 2424 C C . CYS A 1 305 ? 9.048 23.300 -23.849 1.00 35.97 305 CYS A C 1
ATOM 2426 O O . CYS A 1 305 ? 7.974 22.933 -24.329 1.00 35.97 305 CYS A O 1
ATOM 2428 N N . PRO A 1 306 ? 9.305 23.184 -22.530 1.00 41.06 306 PRO A N 1
ATOM 2429 C CA . PRO A 1 306 ? 8.213 23.007 -21.581 1.00 41.06 306 PRO A CA 1
ATOM 2430 C C . PRO A 1 306 ? 7.305 24.235 -21.703 1.00 41.06 306 PRO A C 1
ATOM 2432 O O . PRO A 1 306 ? 7.805 25.360 -21.714 1.00 41.06 306 PRO A O 1
ATOM 2435 N N . GLU A 1 307 ? 6.000 24.016 -21.869 1.00 38.09 307 GLU A N 1
ATOM 2436 C CA . GLU A 1 307 ? 4.999 25.068 -22.057 1.00 38.09 307 GLU A CA 1
ATOM 2437 C C . GLU A 1 307 ? 5.266 26.260 -21.129 1.00 38.09 307 GLU A C 1
ATOM 2439 O O . GLU A 1 307 ? 5.250 26.146 -19.899 1.00 38.09 307 GLU A O 1
ATOM 2444 N N . GLN A 1 308 ? 5.533 27.421 -21.730 1.00 38.72 308 GLN A N 1
ATOM 2445 C CA . GLN A 1 308 ? 5.477 28.673 -21.001 1.00 38.72 308 GLN A CA 1
ATOM 2446 C C . GLN A 1 308 ? 4.037 28.839 -20.521 1.00 38.72 308 GLN A C 1
ATOM 2448 O O . GLN A 1 308 ? 3.105 28.927 -21.319 1.00 38.72 308 GLN A O 1
ATOM 2453 N N . ARG A 1 309 ? 3.878 28.837 -19.196 1.00 34.81 309 ARG A N 1
ATOM 2454 C CA . ARG A 1 309 ? 2.646 29.189 -18.490 1.00 34.81 309 ARG A CA 1
ATOM 2455 C C . ARG A 1 309 ? 2.044 30.435 -19.169 1.00 34.81 309 ARG A C 1
ATOM 2457 O O . ARG A 1 309 ? 2.777 31.418 -19.302 1.00 34.81 309 ARG A O 1
ATOM 2464 N N . PRO A 1 310 ? 0.771 30.433 -19.610 1.00 37.16 310 PRO A N 1
ATOM 2465 C CA . PRO A 1 310 ? 0.187 31.645 -20.167 1.00 37.16 310 PRO A CA 1
ATOM 2466 C C . PRO A 1 310 ? 0.238 32.750 -19.099 1.00 37.16 310 PRO A C 1
ATOM 2468 O O . PRO A 1 310 ? 0.059 32.451 -17.910 1.00 37.16 310 PRO A O 1
ATOM 2471 N N . PRO A 1 311 ? 0.526 34.008 -19.480 1.00 34.56 311 PRO A N 1
ATOM 2472 C CA . PRO A 1 311 ? 0.516 35.106 -18.532 1.00 34.56 311 PRO A CA 1
ATOM 2473 C C . PRO A 1 311 ? -0.874 35.188 -17.904 1.00 34.56 311 PRO A C 1
ATOM 2475 O O . PRO A 1 311 ? -1.888 35.170 -18.603 1.00 34.56 311 PRO A O 1
ATOM 2478 N N . GLN A 1 312 ? -0.908 35.256 -16.574 1.00 41.16 312 GLN A N 1
ATOM 2479 C CA . GLN A 1 312 ? -2.106 35.654 -15.854 1.00 41.16 312 GLN A CA 1
ATOM 2480 C C . GLN A 1 312 ? -2.468 37.059 -16.341 1.00 41.16 312 GLN A C 1
ATOM 2482 O O . GLN A 1 312 ? -1.783 38.030 -16.021 1.00 41.16 312 GLN A O 1
ATOM 2487 N N . LEU A 1 313 ? -3.505 37.154 -17.169 1.00 38.44 313 LEU A N 1
ATOM 2488 C CA . LEU A 1 313 ? -4.166 38.419 -17.441 1.00 38.44 313 LEU A CA 1
ATOM 2489 C C . LEU A 1 313 ? -4.916 38.787 -16.167 1.00 38.44 313 LEU A C 1
ATOM 2491 O O . LEU A 1 313 ? -5.908 38.154 -15.814 1.00 38.44 313 LEU A O 1
ATOM 2495 N N . GLY A 1 314 ? -4.369 39.766 -15.452 1.00 45.19 314 GLY A N 1
ATOM 2496 C CA . GLY A 1 314 ? -5.074 40.433 -14.376 1.00 45.19 314 GLY A CA 1
ATOM 2497 C C . GLY A 1 314 ? -6.270 41.201 -14.928 1.00 45.19 314 GLY A C 1
ATOM 2498 O O . GLY A 1 314 ? -6.122 42.001 -15.854 1.00 45.19 314 GLY A O 1
ATOM 2499 N N . ALA A 1 315 ? -7.424 40.944 -14.326 1.00 38.78 315 ALA A N 1
ATOM 2500 C CA . ALA A 1 315 ? -8.500 41.889 -14.064 1.00 38.78 315 ALA A CA 1
ATOM 2501 C C . ALA A 1 315 ? -9.275 41.355 -12.855 1.00 38.78 315 ALA A C 1
ATOM 2503 O O . ALA A 1 315 ? -9.625 40.152 -12.881 1.00 38.78 315 ALA A O 1
#

pLDDT: mean 84.78, std 15.36, range [34.56, 98.62]

Sequence (315 aa):
MSFAHRLGLLHDHPVAKEIAATWLQPEAILGNLLALEDFPVRMLEFIAPVVPDVLLNRIDEVLRAADFKGRERHYDPRWSTILNLLQALAWEPSYFDRCASLLLQIADHETDKYRQENTRDRLTLFCQPYLSGTHASLEQRIALLEACLTSGLLQRRTLGLKMLSAGLSGSTWTSSGIYEFGARPRDYGAEPDYDALMAWRHAFIAITVRVGNADDMHLANGARTVLANALSDLWSDKRMGSVLIDAARTLHACLPWGEGWKAIRTKLYFVRKDPQISPVLLKTLDALERKLRPNDLLSGIRFLCPEQRPPQLGA

Secondary structure (DSSP, 8-state):
-HHHHHHHH-TT-HHHHHHHHHHTSTTSTTT-GGG--HHHHHHHHHHTTT-HHHHHHHHHHHHHSTHHHH------HHHHHHHHHHHHHTTSHHHHHHHHHHHHHHHHT----TTS--HHHHHHHTT-SSS-S----HHHHHHHHHHHHT-S-HHHHHHHHHHHHHHH--S-------SEETTEE--SS----HHHHHHHHHHHHHHHHHHHTSS-HHHHHHHHHHHHHHHHHHTTSGGGHHHHHHHHHHHHHHS--HHHHHHHHHHHHHHTT-TT--HHHHHHHHHHHHHH----SHHHHHHH-----------

Organism: Serratia fonticola (NCBI:txid47917)

Foldseek 3Di:
DVVLLVLLQPLVPPVSLVVLLVCCPCPHVCNPLQPDDPVSLVSCLSSCSNHVPSVLVSLVVNCPDPVNQPDDDDPDVSVVSLLQSLLQQCQEQVCVLSSLVSLVSNQVRDDDDPPDPHSLVLLLLCLAQFLSSHQHDLVSNVVSLVCQCVDPDPSSVVSSLSSLLRLLDADPDDHDHDQDRRNDGDDSYHDDDPVSNVVSNLVSLVVLLVQLLDPPPVSNVSSLLSLLVSVLRQVVDPVCLVVNLVSLVSSCVRPQSLSNLVSLVVNLVVLVVDPPHDPVSNVSSVVSSVVSDDPDPVSVVCVVDVDDDPDPPDD